Protein AF-A0A2V7F3S1-F1 (afdb_monomer)

Secondary structure (DSSP, 8-state):
-EEE--TTTT-SS-HHHHHHHHHHTT-SEEEE-EES--EEEE--SS-TTTS-EEEE-S-SGGGHHHHHHHHHHHHHH-TTSEEE-EEEE----EEEEETTTTEEEEE-TT--EEEES--HHHHHT---TT-GGGPBP-HHHHHHTTTHHHHHHHHHHHHS-EEEEEEETTEEEEEEE--HHHHHHHHHHHHHHHHHH-S--B-SS--

Structure (mmCIF, N/CA/C/O backbone):
data_AF-A0A2V7F3S1-F1
#
_entry.id   AF-A0A2V7F3S1-F1
#
loop_
_atom_site.group_PDB
_atom_site.id
_atom_site.type_symbol
_atom_site.label_atom_id
_atom_site.label_alt_id
_atom_site.label_comp_id
_atom_site.label_asym_id
_atom_site.label_entity_id
_atom_site.label_seq_id
_atom_site.pdbx_PDB_ins_code
_atom_site.Cartn_x
_atom_site.Cartn_y
_atom_site.Cartn_z
_atom_site.occupancy
_atom_site.B_iso_or_equiv
_atom_site.auth_seq_id
_atom_site.auth_comp_id
_atom_site.auth_asym_id
_atom_site.auth_atom_id
_atom_site.pdbx_PDB_model_num
ATOM 1 N N . MET A 1 1 ? -15.538 4.502 22.713 1.00 62.03 1 MET A N 1
ATOM 2 C CA . MET A 1 1 ? -14.361 5.241 22.198 1.00 62.03 1 MET A CA 1
ATOM 3 C C . MET A 1 1 ? -14.267 5.000 20.698 1.00 62.03 1 MET A C 1
ATOM 5 O O . MET A 1 1 ? -14.443 3.857 20.284 1.00 62.03 1 MET A O 1
ATOM 9 N N . VAL A 1 2 ? -14.074 6.052 19.901 1.00 69.44 2 VAL A N 1
ATOM 10 C CA . VAL A 1 2 ? -13.967 5.976 18.432 1.00 69.44 2 VAL A CA 1
ATOM 11 C C . VAL A 1 2 ? -12.602 6.533 18.040 1.00 69.44 2 VAL A C 1
ATOM 13 O O . VAL A 1 2 ? -12.216 7.554 18.599 1.00 69.44 2 VAL A O 1
ATOM 16 N N . HIS A 1 3 ? -11.915 5.868 17.104 1.00 79.56 3 HIS A N 1
ATOM 17 C CA . HIS A 1 3 ? -10.561 6.210 16.636 1.00 79.56 3 HIS A CA 1
ATOM 18 C C . HIS A 1 3 ? -9.494 5.991 17.721 1.00 79.56 3 HIS A C 1
ATOM 20 O O . HIS A 1 3 ? -9.102 6.909 18.435 1.00 79.56 3 HIS A O 1
ATOM 26 N N . VAL A 1 4 ? -9.056 4.740 17.876 1.00 83.06 4 VAL A N 1
ATOM 27 C CA . VAL A 1 4 ? -8.048 4.330 18.862 1.00 83.06 4 VAL A CA 1
ATOM 28 C C . VAL A 1 4 ? -6.951 3.523 18.183 1.00 83.06 4 VAL A C 1
ATOM 30 O O . VAL A 1 4 ? -7.233 2.499 17.555 1.00 83.06 4 VAL A O 1
ATOM 33 N N . HIS A 1 5 ? -5.708 3.953 18.370 1.00 88.44 5 HIS A N 1
ATOM 34 C CA . HIS A 1 5 ? -4.517 3.205 17.982 1.00 88.44 5 HIS A CA 1
ATOM 35 C C . HIS A 1 5 ? -3.857 2.610 19.219 1.00 88.44 5 HIS A C 1
ATOM 37 O O . HIS A 1 5 ? -3.742 3.276 20.248 1.00 88.44 5 HIS A O 1
ATOM 43 N N . SER A 1 6 ? -3.393 1.373 19.096 1.00 91.06 6 SER A N 1
ATOM 44 C CA . SER A 1 6 ? -2.554 0.702 20.084 1.00 91.06 6 SER A CA 1
ATOM 45 C C . SER A 1 6 ? -1.087 0.665 19.653 1.00 91.06 6 SER A C 1
ATOM 47 O O . SER A 1 6 ? -0.712 1.113 18.562 1.00 91.06 6 SER A O 1
ATOM 49 N N . ASP A 1 7 ? -0.264 0.055 20.499 1.00 91.81 7 ASP A N 1
ATOM 50 C CA . ASP A 1 7 ? 1.135 -0.302 20.252 1.00 91.81 7 ASP A CA 1
ATOM 51 C C . ASP A 1 7 ? 1.361 -1.153 18.986 1.00 91.81 7 ASP A C 1
ATOM 53 O O . ASP A 1 7 ? 2.486 -1.251 18.478 1.00 91.81 7 ASP A O 1
ATOM 57 N N . LEU A 1 8 ? 0.304 -1.753 18.432 1.00 89.38 8 LEU A N 1
ATOM 58 C CA . LEU A 1 8 ? 0.351 -2.459 17.156 1.00 89.38 8 LEU A CA 1
ATOM 59 C C . LEU A 1 8 ? 0.664 -1.529 15.974 1.00 89.38 8 LEU A C 1
ATOM 61 O O . LEU A 1 8 ? 1.340 -1.969 15.036 1.00 89.38 8 LEU A O 1
ATOM 65 N N . SER A 1 9 ? 0.257 -0.260 16.039 1.00 88.75 9 SER A N 1
ATOM 66 C CA . SER A 1 9 ? 0.597 0.775 15.060 1.00 88.75 9 SER A CA 1
ATOM 67 C C . SER A 1 9 ? 1.291 1.973 15.715 1.00 88.75 9 SER A C 1
ATOM 69 O O . SER A 1 9 ? 2.448 1.855 16.099 1.00 88.75 9 SER A O 1
ATOM 71 N N . THR A 1 10 ? 0.653 3.135 15.798 1.00 87.56 10 THR A N 1
ATOM 72 C CA . THR A 1 10 ? 1.267 4.381 16.290 1.00 87.56 10 THR A CA 1
ATOM 73 C C . THR A 1 10 ? 0.774 4.796 17.671 1.00 87.56 10 THR A C 1
ATOM 75 O O . THR A 1 10 ? 1.084 5.900 18.100 1.00 87.56 10 THR A O 1
ATOM 78 N N . GLY A 1 11 ? -0.018 3.960 18.343 1.00 87.69 11 GLY A N 1
ATOM 79 C CA . GLY A 1 11 ? -0.454 4.220 19.710 1.00 87.69 11 GLY A CA 1
ATOM 80 C C . GLY A 1 11 ? 0.626 3.881 20.731 1.00 87.69 11 GLY A C 1
ATOM 81 O O . GLY A 1 11 ? 1.462 3.005 20.505 1.00 87.69 11 GLY A O 1
ATOM 82 N N . ASP A 1 12 ? 0.573 4.554 21.876 1.00 89.00 12 ASP A N 1
ATOM 83 C CA . ASP A 1 12 ? 1.538 4.355 22.963 1.00 89.00 12 ASP A CA 1
ATOM 84 C C . ASP A 1 12 ? 1.143 3.212 23.908 1.00 89.00 12 ASP A C 1
ATOM 86 O O . ASP A 1 12 ? 1.995 2.629 24.577 1.00 89.00 12 ASP A O 1
ATOM 90 N N . PHE A 1 13 ? -0.149 2.874 23.957 1.00 90.75 13 PHE A N 1
ATOM 91 C CA . PHE A 1 13 ? -0.688 1.894 24.896 1.00 90.75 13 PHE A CA 1
ATOM 92 C C . PHE A 1 13 ? -0.930 0.529 24.241 1.00 90.75 13 PHE A C 1
ATOM 94 O O . PHE A 1 13 ? -1.426 0.465 23.109 1.00 90.75 13 PHE A O 1
ATOM 101 N N . PRO A 1 14 ? -0.664 -0.576 24.959 1.00 92.81 14 PRO A N 1
ATOM 102 C CA . PRO A 1 14 ? -1.118 -1.902 24.570 1.00 92.81 14 PRO A CA 1
ATOM 103 C C . PRO A 1 14 ? -2.627 -1.941 24.327 1.00 92.81 14 PRO A C 1
ATOM 105 O O . PRO A 1 14 ? -3.408 -1.327 25.059 1.00 92.81 14 PRO A O 1
ATOM 108 N N . LEU A 1 15 ? -3.053 -2.722 23.333 1.00 90.88 15 LEU A N 1
ATOM 109 C CA . LEU A 1 15 ? -4.474 -2.916 23.028 1.00 90.88 15 LEU A CA 1
ATOM 110 C C . LEU A 1 15 ? -5.269 -3.360 24.265 1.00 90.88 15 LEU A C 1
ATOM 112 O O . LEU A 1 15 ? -6.377 -2.881 24.499 1.00 90.88 15 LEU A O 1
ATOM 116 N N . GLU A 1 16 ? -4.702 -4.248 25.079 1.00 91.38 16 GLU A N 1
ATOM 117 C CA . GLU A 1 16 ? -5.356 -4.767 26.277 1.00 91.38 16 GLU A CA 1
ATOM 118 C C . GLU A 1 16 ? -5.574 -3.662 27.309 1.00 91.38 16 GLU A C 1
ATOM 120 O O . GLU A 1 16 ? -6.674 -3.561 27.851 1.00 91.38 16 GLU A O 1
ATOM 125 N N . GLU A 1 17 ? -4.582 -2.792 27.510 1.00 92.06 17 GLU A N 1
ATOM 126 C CA . GLU A 1 17 ? -4.672 -1.667 28.442 1.00 92.06 17 GLU A CA 1
ATOM 127 C C . GLU A 1 17 ? -5.742 -0.663 28.003 1.00 92.06 17 GLU A C 1
ATOM 129 O O . GLU A 1 17 ? -6.562 -0.233 28.816 1.00 92.06 17 GLU A O 1
ATOM 134 N N . LEU A 1 18 ? -5.817 -0.365 26.702 1.00 91.38 18 LEU A N 1
ATOM 135 C CA . LEU A 1 18 ? -6.872 0.481 26.137 1.00 91.38 18 LEU A CA 1
ATOM 136 C C . LEU A 1 18 ? -8.264 -0.107 26.397 1.00 91.38 18 LEU A C 1
ATOM 138 O O . LEU A 1 18 ? -9.198 0.612 26.762 1.00 91.38 18 LEU A O 1
ATOM 142 N N . THR A 1 19 ? -8.409 -1.424 26.251 1.00 90.88 19 THR A N 1
ATOM 143 C CA . THR A 1 19 ? -9.684 -2.102 26.516 1.00 90.88 19 THR A CA 1
ATOM 144 C C . THR A 1 19 ? -10.013 -2.192 28.012 1.00 90.88 19 THR A C 1
ATOM 146 O O . THR A 1 19 ? -11.180 -2.046 28.370 1.00 90.88 19 THR A O 1
ATOM 149 N N . ASP A 1 20 ? -9.013 -2.320 28.893 1.00 92.06 20 ASP A N 1
ATOM 150 C CA . ASP A 1 20 ? -9.187 -2.243 30.353 1.00 92.06 20 ASP A CA 1
ATOM 151 C C . ASP A 1 20 ? -9.618 -0.852 30.807 1.00 92.06 20 ASP A C 1
ATOM 153 O O . ASP A 1 20 ? -10.449 -0.696 31.702 1.00 92.06 20 ASP A O 1
ATOM 157 N N . MET A 1 21 ? -9.024 0.192 30.228 1.00 91.06 21 MET A N 1
ATOM 158 C CA . MET A 1 21 ? -9.423 1.570 30.499 1.00 91.06 21 MET A CA 1
ATOM 159 C C . MET A 1 21 ? -10.868 1.806 30.064 1.00 91.06 21 MET A C 1
ATOM 161 O O . MET A 1 21 ? -11.642 2.386 30.823 1.00 91.06 21 MET A O 1
ATOM 165 N N . ALA A 1 22 ? -11.249 1.306 28.887 1.00 91.25 22 ALA A N 1
ATOM 166 C CA . ALA A 1 22 ? -12.611 1.429 28.391 1.00 91.25 22 ALA A CA 1
ATOM 167 C C . ALA A 1 22 ? -13.635 0.723 29.294 1.00 91.25 22 ALA A C 1
ATOM 169 O O . ALA A 1 22 ? -14.666 1.315 29.617 1.00 91.25 22 ALA A O 1
ATOM 170 N N . GLU A 1 23 ? -13.341 -0.498 29.748 1.00 91.62 23 GLU A N 1
ATOM 171 C CA . GLU A 1 23 ? -14.217 -1.226 30.673 1.00 91.62 23 GLU A CA 1
ATOM 172 C C . GLU A 1 23 ? -14.340 -0.505 32.022 1.00 91.62 23 GLU A C 1
ATOM 174 O O . GLU A 1 23 ? -15.451 -0.297 32.511 1.00 91.62 23 GLU A O 1
ATOM 179 N N . ARG A 1 24 ? -13.217 -0.042 32.594 1.00 92.44 24 ARG A N 1
ATOM 180 C CA . ARG A 1 24 ? -13.203 0.725 33.854 1.00 92.44 24 ARG A CA 1
ATOM 181 C C . ARG A 1 24 ? -13.995 2.029 33.768 1.00 92.44 24 ARG A C 1
ATOM 183 O O . ARG A 1 24 ? -14.569 2.456 34.763 1.00 92.44 24 ARG A O 1
ATOM 190 N N . GLN A 1 25 ? -14.042 2.646 32.591 1.00 93.25 25 GLN A N 1
ATOM 191 C CA . GLN A 1 25 ? -14.836 3.847 32.323 1.00 93.25 25 GLN A CA 1
ATOM 192 C C . GLN A 1 25 ? -16.312 3.548 32.006 1.00 93.25 25 GLN A C 1
ATOM 194 O O . GLN A 1 25 ? -17.076 4.473 31.737 1.00 93.25 25 GLN A O 1
ATOM 199 N N . GLY A 1 26 ? -16.732 2.279 32.022 1.00 91.69 26 GLY A N 1
ATOM 200 C CA . GLY A 1 26 ? -18.106 1.881 31.719 1.00 91.69 26 GLY A CA 1
ATOM 201 C C . GLY A 1 26 ? -18.487 2.050 30.245 1.00 91.69 26 GLY A C 1
ATOM 202 O O . GLY A 1 26 ? -19.669 2.185 29.929 1.00 91.69 26 GLY A O 1
ATOM 203 N N . LEU A 1 27 ? -17.512 2.070 29.328 1.00 92.62 27 LEU A N 1
ATOM 204 C CA . LEU A 1 27 ? -17.780 2.186 27.896 1.00 92.62 27 LEU A CA 1
ATOM 205 C C . LEU A 1 27 ? -18.321 0.866 27.340 1.00 92.62 27 LEU A C 1
ATOM 207 O O . LEU A 1 27 ? -17.697 -0.181 27.476 1.00 92.62 27 LEU A O 1
ATOM 211 N N . GLY A 1 28 ? -19.442 0.930 26.619 1.00 91.38 28 GLY A N 1
ATOM 212 C CA . GLY A 1 28 ? -20.036 -0.253 25.987 1.00 91.38 28 GLY A CA 1
ATOM 213 C C . GLY A 1 28 ? -19.301 -0.746 24.735 1.00 91.38 28 GLY A C 1
ATOM 214 O O . GLY A 1 28 ? -19.488 -1.893 24.339 1.00 91.38 28 GLY A O 1
ATOM 215 N N . ALA A 1 29 ? -18.476 0.095 24.095 1.00 92.88 29 ALA A N 1
ATOM 216 C CA . ALA A 1 29 ? -17.771 -0.268 22.865 1.00 92.88 29 ALA A CA 1
ATOM 217 C C . ALA A 1 29 ? -16.445 0.485 22.636 1.00 92.88 29 ALA A C 1
ATOM 219 O O . ALA A 1 29 ? -16.302 1.675 22.956 1.00 92.88 29 ALA A O 1
ATOM 220 N N . VAL A 1 30 ? -15.506 -0.210 21.988 1.00 93.69 30 VAL A N 1
ATOM 221 C CA . VAL A 1 30 ? -14.207 0.292 21.520 1.00 93.69 30 VAL A CA 1
ATOM 222 C C . VAL A 1 30 ? -14.053 -0.033 20.036 1.00 93.69 30 VAL A C 1
ATOM 224 O O . VAL A 1 30 ? -14.028 -1.200 19.644 1.00 93.69 30 VAL A O 1
ATOM 227 N N . LEU A 1 31 ? -13.947 1.009 19.212 1.00 94.94 31 LEU A N 1
ATOM 228 C CA . LEU A 1 31 ? -13.707 0.895 17.776 1.00 94.94 31 LEU A CA 1
ATOM 229 C C . LEU A 1 31 ? -12.221 1.144 17.510 1.00 94.94 31 LEU A C 1
ATOM 231 O O 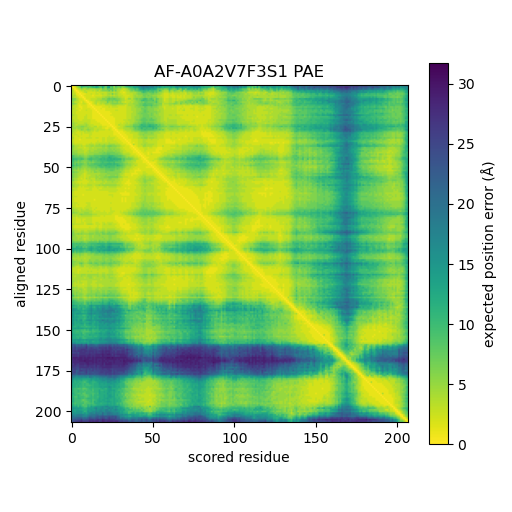. LEU A 1 31 ? -11.765 2.287 17.564 1.00 94.94 31 LEU A O 1
ATOM 235 N N . LEU A 1 32 ? -11.481 0.071 17.232 1.00 94.50 32 LEU A N 1
ATOM 236 C CA . LEU A 1 32 ? -10.052 0.142 16.920 1.00 94.50 32 LEU A CA 1
ATOM 237 C C . LEU A 1 32 ? -9.843 0.740 15.529 1.00 94.50 32 LEU A C 1
ATOM 239 O O . LEU A 1 32 ? -10.658 0.523 14.637 1.00 94.50 32 LEU A O 1
ATOM 243 N N . SER A 1 33 ? -8.757 1.473 15.329 1.00 94.56 33 SER A N 1
ATOM 244 C CA . SER A 1 33 ? -8.439 2.134 14.058 1.00 94.56 33 SER A CA 1
ATOM 245 C C . SER A 1 33 ? -6.948 2.048 13.763 1.00 94.56 33 SER A C 1
ATOM 247 O O . SER A 1 33 ? -6.296 3.051 13.511 1.00 94.56 33 SER A O 1
ATOM 249 N N . GLU A 1 34 ? -6.386 0.846 13.834 1.00 94.88 34 GLU A N 1
ATOM 250 C CA . GLU A 1 34 ? -4.953 0.642 13.620 1.00 94.88 34 GLU A CA 1
ATOM 251 C C . GLU A 1 34 ? -4.519 1.106 12.226 1.00 94.88 34 GLU A C 1
ATOM 253 O O . GLU A 1 34 ? -5.211 0.831 11.248 1.00 94.88 34 GLU A O 1
ATOM 258 N N . ASN A 1 35 ? -3.347 1.734 12.086 1.00 94.69 35 ASN A N 1
ATOM 259 C CA . ASN A 1 35 ? -2.850 2.075 10.749 1.00 94.69 35 ASN A CA 1
ATOM 260 C C . ASN A 1 35 ? -2.666 0.795 9.928 1.00 94.69 35 ASN A C 1
ATOM 262 O O . ASN A 1 35 ? -1.852 -0.056 10.287 1.00 94.69 35 ASN A O 1
ATOM 266 N N . TYR A 1 36 ? -3.395 0.654 8.822 1.00 95.19 36 TYR A N 1
ATOM 267 C CA . TYR A 1 36 ? -3.358 -0.546 7.990 1.00 95.19 36 TYR A CA 1
ATOM 268 C C . TYR A 1 36 ? -2.028 -0.667 7.249 1.00 95.19 36 TYR A C 1
ATOM 270 O O . TYR A 1 36 ? -1.261 -1.586 7.512 1.00 95.19 36 TYR A O 1
ATOM 278 N N . LEU A 1 37 ? -1.755 0.274 6.342 1.00 92.81 37 LEU A N 1
ATOM 279 C CA . LEU A 1 37 ? -0.546 0.368 5.526 1.00 92.81 37 LEU A CA 1
ATOM 280 C C . LEU A 1 37 ? -0.215 1.849 5.368 1.00 92.81 37 LEU A C 1
ATOM 282 O O . LEU A 1 37 ? -0.773 2.528 4.508 1.00 92.81 37 LEU A O 1
ATOM 286 N N . ASN A 1 38 ? 0.671 2.355 6.221 1.00 89.81 38 ASN A N 1
ATOM 287 C CA . ASN A 1 38 ? 1.083 3.751 6.173 1.00 89.81 38 ASN A CA 1
ATOM 288 C C . ASN A 1 38 ? 2.425 3.866 5.446 1.00 89.81 38 ASN A C 1
ATOM 290 O O . ASN A 1 38 ? 3.496 3.904 6.062 1.00 89.81 38 ASN A O 1
ATOM 294 N N . ARG A 1 39 ? 2.337 3.827 4.114 1.00 91.00 39 ARG A N 1
ATOM 295 C CA . ARG A 1 39 ? 3.471 3.789 3.193 1.00 91.00 39 ARG A CA 1
ATOM 296 C C . ARG A 1 39 ? 3.278 4.805 2.078 1.00 91.00 39 ARG A C 1
ATOM 298 O O . ARG A 1 39 ? 2.270 4.774 1.378 1.00 91.00 39 ARG A O 1
ATOM 305 N N . VAL A 1 40 ? 4.279 5.653 1.879 1.00 91.81 40 VAL A N 1
ATOM 306 C CA . VAL A 1 40 ? 4.334 6.609 0.772 1.00 91.81 40 VAL A CA 1
ATOM 307 C C . VAL A 1 40 ? 5.520 6.259 -0.108 1.00 91.81 40 VAL A C 1
ATOM 309 O O . VAL A 1 40 ? 6.644 6.100 0.359 1.00 91.81 40 VAL A O 1
ATOM 312 N N . GLU A 1 41 ? 5.268 6.163 -1.403 1.00 92.00 41 GLU A N 1
ATOM 313 C CA . GLU A 1 41 ? 6.271 5.875 -2.418 1.00 92.00 41 GLU A CA 1
ATOM 314 C C . GLU A 1 41 ? 6.372 7.008 -3.435 1.00 92.00 41 GLU A C 1
ATOM 316 O O . GLU A 1 41 ? 5.360 7.563 -3.874 1.00 92.00 41 GLU A O 1
ATOM 321 N N . TYR A 1 42 ? 7.599 7.297 -3.859 1.00 90.81 42 TYR A N 1
ATOM 322 C CA . TYR A 1 42 ? 7.905 8.122 -5.019 1.00 90.81 42 TYR A CA 1
ATOM 323 C C . TYR A 1 42 ? 8.645 7.295 -6.072 1.00 90.81 42 TYR A C 1
ATOM 325 O O . TYR A 1 42 ? 9.425 6.400 -5.750 1.00 90.81 42 TYR A O 1
ATOM 333 N N . SER A 1 43 ? 8.394 7.582 -7.349 1.00 90.25 43 SER A N 1
ATOM 334 C CA . SER A 1 43 ? 9.043 6.897 -8.467 1.00 90.25 43 SER A CA 1
ATOM 335 C C . SER A 1 43 ? 9.173 7.814 -9.682 1.00 90.25 43 SER A C 1
ATOM 337 O O . SER A 1 43 ? 8.270 8.605 -9.975 1.00 90.25 43 SER A O 1
ATOM 339 N N . LEU A 1 44 ? 10.281 7.689 -10.414 1.00 88.81 44 LEU A N 1
ATOM 340 C CA . LEU A 1 44 ? 10.564 8.501 -11.595 1.00 88.81 44 LEU A CA 1
ATOM 341 C C . LEU A 1 44 ? 9.985 7.849 -12.862 1.00 88.81 44 LEU A C 1
ATOM 343 O O . LEU A 1 44 ? 10.288 6.688 -13.156 1.00 88.81 44 LEU A O 1
ATOM 347 N N . PRO A 1 45 ? 9.168 8.565 -13.656 1.00 83.00 45 PRO A N 1
ATOM 348 C CA . PRO A 1 45 ? 8.789 8.096 -14.984 1.00 83.00 45 PRO A CA 1
ATOM 349 C C . PRO A 1 45 ? 9.992 8.141 -15.953 1.00 83.00 45 PRO A C 1
ATOM 351 O O . PRO A 1 45 ? 10.851 9.008 -15.809 1.00 83.00 45 PRO A O 1
ATOM 354 N N . PRO A 1 46 ? 10.063 7.250 -16.964 1.00 80.69 46 PRO A N 1
ATOM 355 C CA . PRO A 1 46 ? 9.173 6.110 -17.218 1.00 80.69 46 PRO A CA 1
ATOM 356 C C . PRO A 1 46 ? 9.520 4.855 -16.391 1.00 80.69 46 PRO A C 1
ATOM 358 O O . PRO A 1 46 ? 8.766 3.886 -16.409 1.00 80.69 46 PRO A O 1
ATOM 361 N N . PHE A 1 47 ? 10.627 4.859 -15.644 1.00 86.81 47 PHE A N 1
ATOM 362 C CA . PHE A 1 47 ? 11.170 3.693 -14.935 1.00 86.81 47 PHE A CA 1
ATOM 363 C C . PHE A 1 47 ? 10.644 3.565 -13.501 1.00 86.81 47 PHE A C 1
ATOM 365 O O . PHE A 1 47 ? 11.410 3.347 -12.557 1.00 86.81 47 PHE A O 1
ATOM 372 N N . ARG A 1 48 ? 9.324 3.697 -13.325 1.00 84.75 48 ARG A N 1
ATOM 373 C CA . ARG A 1 48 ? 8.704 3.768 -11.991 1.00 84.75 48 ARG A CA 1
ATOM 374 C C . ARG A 1 48 ? 8.948 2.515 -11.147 1.00 84.75 48 ARG A C 1
ATOM 376 O O . ARG A 1 48 ? 9.102 2.602 -9.934 1.00 84.75 48 ARG A O 1
ATOM 383 N N . ALA A 1 49 ? 9.022 1.359 -11.803 1.00 82.94 49 ALA A N 1
ATOM 384 C CA . ALA A 1 49 ? 9.338 0.085 -11.173 1.00 82.94 49 ALA A CA 1
ATOM 385 C C . ALA A 1 49 ? 10.758 0.026 -10.583 1.00 82.94 49 ALA A C 1
ATOM 387 O O . ALA A 1 49 ? 10.948 -0.589 -9.540 1.00 82.94 49 ALA A O 1
ATOM 388 N N . LEU A 1 50 ? 11.741 0.658 -11.238 1.00 85.31 50 LEU A N 1
ATOM 389 C CA . LEU A 1 50 ? 13.164 0.562 -10.879 1.00 85.31 50 LEU A CA 1
ATOM 390 C C . LEU A 1 50 ? 13.632 1.686 -9.951 1.00 85.31 50 LEU A C 1
ATOM 392 O O . LEU A 1 50 ? 14.606 1.525 -9.229 1.00 85.31 50 LEU A O 1
ATOM 396 N N . THR A 1 51 ? 12.956 2.832 -9.988 1.00 88.88 51 THR A N 1
ATOM 397 C CA . THR A 1 51 ? 13.358 4.062 -9.279 1.00 88.88 51 THR A CA 1
ATOM 398 C C . THR A 1 51 ? 12.516 4.327 -8.033 1.00 88.88 51 THR A C 1
ATOM 400 O O . THR A 1 51 ? 12.423 5.458 -7.561 1.00 88.88 51 THR A O 1
ATOM 403 N N . ARG A 1 52 ? 11.841 3.293 -7.528 1.00 89.31 52 ARG A N 1
ATOM 404 C CA . ARG A 1 52 ? 10.928 3.410 -6.398 1.00 89.31 52 ARG A CA 1
ATOM 405 C C . ARG A 1 52 ? 11.704 3.653 -5.106 1.00 89.31 52 ARG A C 1
ATOM 407 O O . ARG A 1 52 ? 12.540 2.842 -4.722 1.00 89.31 52 ARG A O 1
ATOM 414 N N . VAL A 1 53 ? 11.344 4.720 -4.406 1.00 90.31 53 VAL A N 1
ATOM 415 C CA . VAL A 1 53 ? 11.778 5.006 -3.036 1.00 90.31 53 VAL A CA 1
ATOM 416 C C . VAL A 1 53 ? 10.532 5.060 -2.164 1.00 90.31 53 VAL A C 1
ATOM 418 O O . VAL A 1 53 ? 9.563 5.725 -2.525 1.00 90.31 53 VAL A O 1
ATOM 421 N N . ALA A 1 54 ? 10.537 4.332 -1.050 1.00 91.44 54 ALA A N 1
ATOM 422 C CA . ALA A 1 54 ? 9.391 4.211 -0.156 1.00 91.44 54 ALA A CA 1
ATOM 423 C C . ALA A 1 54 ? 9.772 4.591 1.275 1.00 91.44 54 ALA A C 1
ATOM 425 O O . ALA A 1 54 ? 10.842 4.219 1.754 1.00 91.44 54 ALA A O 1
ATOM 426 N N . TYR A 1 55 ? 8.865 5.286 1.953 1.00 90.94 55 TYR A N 1
ATOM 427 C CA . TYR A 1 55 ? 8.881 5.494 3.393 1.00 90.94 55 TYR A CA 1
ATOM 428 C C . TYR A 1 55 ? 7.664 4.789 3.990 1.00 90.94 55 TYR A C 1
ATOM 430 O O . TYR A 1 55 ? 6.542 4.993 3.527 1.00 90.94 55 TYR A O 1
ATOM 438 N N . GLU A 1 56 ? 7.886 3.941 4.990 1.00 91.62 56 GLU A N 1
ATOM 439 C CA . GLU A 1 56 ? 6.849 3.141 5.641 1.00 91.62 56 GLU A CA 1
ATOM 440 C C . GLU A 1 56 ? 6.969 3.298 7.155 1.00 91.62 56 GLU A C 1
ATOM 442 O O . GLU A 1 56 ? 8.066 3.240 7.710 1.00 91.62 56 GLU A O 1
ATOM 447 N N . SER A 1 57 ? 5.835 3.511 7.817 1.00 89.25 57 SER A N 1
ATOM 448 C CA . SER A 1 57 ? 5.743 3.605 9.275 1.00 89.25 57 SER A CA 1
ATOM 449 C C . SER A 1 57 ? 5.003 2.399 9.860 1.00 89.25 57 SER A C 1
ATOM 451 O O . SER A 1 57 ? 4.483 1.544 9.133 1.00 89.25 57 SER A O 1
ATOM 453 N N . ARG A 1 58 ? 4.990 2.293 11.196 1.00 91.31 58 ARG A N 1
ATOM 454 C CA . ARG A 1 58 ? 4.417 1.138 11.894 1.00 91.31 58 ARG A CA 1
ATOM 455 C C . ARG A 1 58 ? 2.933 0.985 11.553 1.00 91.31 58 ARG A C 1
ATOM 457 O O . ARG A 1 58 ? 2.138 1.910 11.707 1.00 91.31 58 ARG A O 1
ATOM 464 N N . SER A 1 59 ? 2.579 -0.202 11.078 1.00 93.56 59 SER A N 1
ATOM 465 C CA . SER A 1 59 ? 1.244 -0.523 10.589 1.00 93.56 59 SER A CA 1
ATOM 466 C C . SER A 1 59 ? 0.948 -2.019 10.743 1.00 93.56 59 SER A C 1
ATOM 468 O O . SER A 1 59 ? 1.863 -2.831 10.916 1.00 93.56 59 SER A O 1
ATOM 470 N N . VAL A 1 60 ? -0.331 -2.398 10.715 1.00 95.06 60 VAL A N 1
ATOM 471 C CA . VAL A 1 60 ? -0.773 -3.772 11.009 1.00 95.06 60 VAL A CA 1
ATOM 472 C C . VAL A 1 60 ? -0.806 -4.686 9.792 1.00 95.06 60 VAL A C 1
ATOM 474 O O . VAL A 1 60 ? -0.977 -5.892 9.953 1.00 95.06 60 VAL A O 1
ATOM 477 N N . ARG A 1 61 ? -0.601 -4.179 8.568 1.00 93.62 61 ARG A N 1
ATOM 478 C CA . ARG A 1 61 ? -0.743 -4.984 7.346 1.00 93.62 61 ARG A CA 1
ATOM 479 C C . ARG A 1 61 ? 0.095 -6.264 7.364 1.00 93.62 61 ARG A C 1
ATOM 481 O O . ARG A 1 61 ? -0.410 -7.346 7.075 1.00 93.62 61 ARG A O 1
ATOM 488 N N . ASN A 1 62 ? 1.368 -6.186 7.720 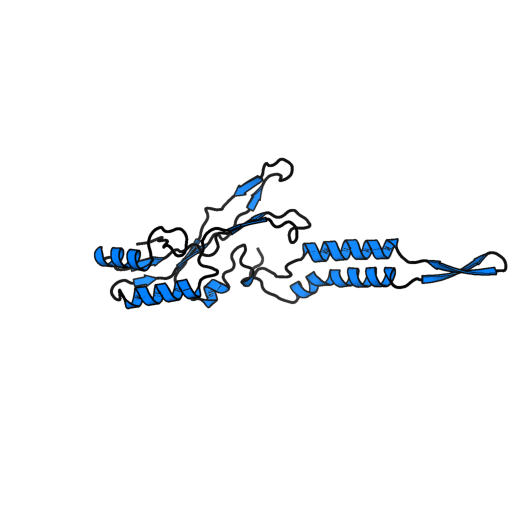1.00 91.88 62 ASN A N 1
ATOM 489 C CA . ASN A 1 62 ? 2.224 -7.379 7.736 1.00 91.88 62 ASN A CA 1
ATOM 490 C C . ASN A 1 62 ? 2.081 -8.211 9.025 1.00 91.88 62 ASN A C 1
ATOM 492 O O . ASN A 1 62 ? 2.771 -9.211 9.184 1.00 91.88 62 ASN A O 1
ATOM 496 N N . ARG A 1 63 ? 1.176 -7.809 9.926 1.00 94.25 63 ARG A N 1
ATOM 497 C CA . ARG A 1 63 ? 0.948 -8.377 11.261 1.00 94.25 63 ARG A CA 1
ATOM 498 C C . ARG A 1 63 ? -0.540 -8.628 11.532 1.00 94.25 63 ARG A C 1
ATOM 500 O O . ARG A 1 63 ? -0.971 -8.618 12.679 1.00 94.25 63 ARG A O 1
ATOM 507 N N . LEU A 1 64 ? -1.342 -8.857 10.488 1.00 95.31 64 LEU A N 1
ATOM 508 C CA . LEU A 1 64 ? -2.788 -9.056 10.646 1.00 95.31 64 LEU A CA 1
ATOM 509 C C . LEU A 1 64 ? -3.111 -10.253 11.549 1.00 95.31 64 LEU A C 1
ATOM 511 O O . LEU A 1 64 ? -4.048 -10.176 12.334 1.00 95.31 64 LEU A O 1
ATOM 515 N N . ASP A 1 65 ? -2.318 -11.325 11.491 1.00 95.62 65 ASP A N 1
ATOM 516 C CA . ASP A 1 65 ? -2.481 -12.481 12.381 1.00 95.62 65 ASP A CA 1
ATOM 517 C C . ASP A 1 65 ? -2.336 -12.102 13.858 1.00 95.62 65 ASP A C 1
ATOM 519 O O . ASP A 1 65 ? -3.192 -12.432 14.676 1.00 95.62 65 ASP A O 1
ATOM 523 N N . GLU A 1 66 ? -1.291 -11.344 14.187 1.00 95.75 66 GLU A N 1
ATOM 524 C CA . GLU A 1 66 ? -1.061 -10.832 15.537 1.00 95.75 66 GLU A CA 1
ATOM 525 C C . GLU A 1 66 ? -2.175 -9.870 15.968 1.00 95.75 66 GLU A C 1
ATOM 527 O O . GLU A 1 66 ? -2.694 -9.976 17.079 1.00 95.75 66 GLU A O 1
ATOM 532 N N . TYR A 1 67 ? -2.591 -8.970 15.072 1.00 96.06 67 TYR A N 1
ATOM 533 C CA . TYR A 1 67 ? -3.672 -8.023 15.326 1.00 96.06 67 TYR A CA 1
ATOM 534 C C . TYR A 1 67 ? -4.976 -8.734 15.703 1.00 96.06 67 TYR A C 1
ATOM 536 O O . TYR A 1 67 ? -5.548 -8.463 16.759 1.00 96.06 67 TYR A O 1
ATOM 544 N N . PHE A 1 68 ? -5.428 -9.686 14.884 1.00 96.31 68 PHE A N 1
ATOM 545 C CA . PHE A 1 68 ? -6.660 -10.420 15.167 1.00 96.31 68 PHE A CA 1
ATOM 546 C C . PHE A 1 68 ? -6.538 -11.321 16.398 1.00 96.31 68 PHE A C 1
ATOM 548 O O . PHE A 1 68 ? -7.516 -11.450 17.137 1.00 96.31 68 PHE A O 1
ATOM 555 N N . ALA A 1 69 ? -5.361 -11.899 16.661 1.00 96.25 69 ALA A N 1
ATOM 556 C CA . ALA A 1 69 ? -5.120 -12.676 17.874 1.00 96.25 69 ALA A CA 1
ATOM 557 C C . ALA A 1 69 ? -5.268 -11.814 19.140 1.00 96.25 69 ALA A C 1
ATOM 559 O O . ALA A 1 69 ? -5.991 -12.204 20.059 1.00 96.25 69 ALA A O 1
ATOM 560 N N . ARG A 1 70 ? -4.673 -10.614 19.167 1.00 95.69 70 ARG A N 1
ATOM 561 C CA . ARG A 1 70 ? -4.802 -9.685 20.304 1.00 95.69 70 ARG A CA 1
ATOM 562 C C . ARG A 1 70 ? -6.220 -9.153 20.467 1.00 95.69 70 ARG A C 1
ATOM 564 O O . ARG A 1 70 ? -6.726 -9.090 21.583 1.00 95.69 70 ARG A O 1
ATOM 571 N N . VAL A 1 71 ? -6.918 -8.862 19.368 1.00 95.75 71 VAL A N 1
ATOM 572 C CA . VAL A 1 71 ? -8.345 -8.500 19.421 1.00 95.75 71 VAL A CA 1
ATOM 573 C C . VAL A 1 71 ? -9.179 -9.635 20.022 1.00 95.75 71 VAL A C 1
ATOM 575 O O . VAL A 1 71 ? -10.040 -9.382 20.865 1.00 95.75 71 VAL A O 1
ATOM 578 N N . ALA A 1 72 ? -8.938 -10.885 19.619 1.00 95.81 72 ALA A N 1
ATOM 579 C CA . ALA A 1 72 ? -9.644 -12.041 20.166 1.00 95.81 72 ALA A CA 1
ATOM 580 C C . ALA A 1 72 ? -9.352 -12.231 21.663 1.00 95.81 72 ALA A C 1
ATOM 582 O O . ALA A 1 72 ? -10.281 -12.441 22.443 1.00 95.81 72 ALA A O 1
ATOM 583 N N . GLN A 1 73 ? -8.091 -12.082 22.074 1.00 95.88 73 GLN A N 1
ATOM 584 C CA . GLN A 1 73 ? -7.687 -12.131 23.478 1.00 95.88 73 GLN A CA 1
ATOM 585 C C . GLN A 1 73 ? -8.373 -11.034 24.302 1.00 95.88 73 GLN A C 1
ATOM 587 O O . GLN A 1 73 ? -8.931 -11.317 25.361 1.00 95.88 73 GLN A O 1
ATOM 592 N N . ALA A 1 74 ? -8.393 -9.795 23.807 1.00 94.62 74 ALA A N 1
ATOM 593 C CA . ALA A 1 74 ? -9.028 -8.685 24.506 1.00 94.62 74 ALA A CA 1
ATOM 594 C C . ALA A 1 74 ? -10.549 -8.855 24.622 1.00 94.62 74 ALA A C 1
ATOM 596 O O . ALA A 1 74 ? -11.115 -8.561 25.673 1.00 94.62 74 ALA A O 1
ATOM 597 N N . ARG A 1 75 ? -11.208 -9.396 23.590 1.00 95.12 75 ARG A N 1
ATOM 598 C CA . ARG A 1 75 ? -12.638 -9.750 23.636 1.00 95.12 75 ARG A CA 1
ATOM 599 C C . ARG A 1 75 ? -12.940 -10.828 24.670 1.00 95.12 75 ARG A C 1
ATOM 601 O O . ARG A 1 75 ? -13.932 -10.715 25.381 1.00 95.12 75 ARG A O 1
ATOM 608 N N . ALA A 1 76 ? -12.096 -11.856 24.755 1.00 95.62 76 ALA A N 1
ATOM 609 C CA . ALA A 1 76 ? -12.253 -12.916 25.747 1.00 95.62 76 ALA A CA 1
ATOM 610 C C . ALA A 1 76 ? -12.067 -12.388 27.179 1.00 95.62 76 ALA A C 1
ATOM 612 O O . ALA A 1 76 ? -12.790 -12.802 28.082 1.00 95.62 76 ALA A O 1
ATOM 613 N N . ALA A 1 77 ? -11.130 -11.456 27.376 1.00 95.19 77 ALA A N 1
ATOM 614 C CA . ALA A 1 77 ? -10.852 -10.855 28.676 1.00 95.19 77 ALA A CA 1
ATOM 615 C C . ALA A 1 77 ? -11.928 -9.854 29.136 1.00 95.19 77 ALA A C 1
ATOM 617 O O . ALA A 1 77 ? -12.214 -9.799 30.329 1.00 95.19 77 ALA A O 1
ATOM 618 N N . ARG A 1 78 ? -12.540 -9.089 28.217 1.00 93.75 78 ARG A N 1
ATOM 619 C CA . ARG A 1 78 ? -13.566 -8.072 28.531 1.00 93.75 78 ARG A CA 1
ATOM 620 C C . ARG A 1 78 ? -14.879 -8.325 27.780 1.00 93.75 78 ARG A C 1
ATOM 622 O O . ARG A 1 78 ? -15.233 -7.561 26.879 1.00 93.75 78 ARG A O 1
ATOM 629 N N . PRO A 1 79 ? -15.658 -9.358 28.150 1.00 92.19 79 PRO A N 1
ATOM 630 C CA . PRO A 1 79 ? -16.882 -9.724 27.431 1.00 92.19 79 PRO A CA 1
ATOM 631 C C . PRO A 1 79 ? -17.996 -8.665 27.515 1.00 92.19 79 PRO A C 1
ATOM 633 O O . PRO A 1 79 ? -18.966 -8.738 26.765 1.00 92.19 79 PRO A O 1
ATOM 636 N N . ARG A 1 80 ? -17.884 -7.685 28.425 1.00 92.12 80 ARG A N 1
ATOM 637 C CA . ARG A 1 80 ? -18.855 -6.591 28.599 1.00 92.12 80 ARG A CA 1
ATOM 638 C C . ARG A 1 80 ? -18.628 -5.413 27.650 1.00 92.12 80 ARG A C 1
ATOM 640 O O . ARG A 1 80 ? -19.506 -4.563 27.536 1.00 92.12 80 ARG A O 1
ATOM 647 N N . VAL A 1 81 ? -17.478 -5.363 26.976 1.00 93.50 81 VAL A N 1
ATOM 648 C CA . VAL A 1 81 ? -17.115 -4.289 26.048 1.00 93.50 81 VAL A CA 1
ATOM 649 C C . VAL A 1 81 ? -17.108 -4.836 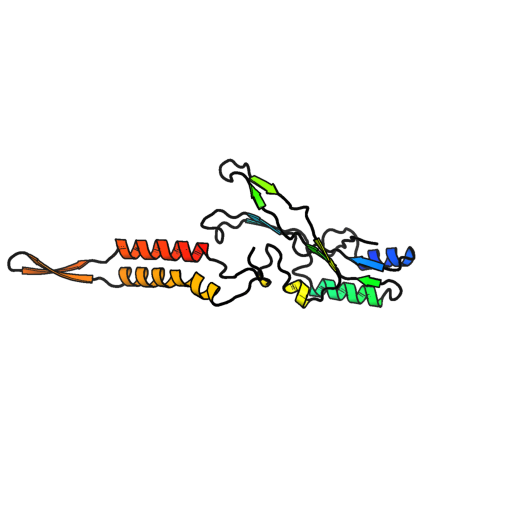24.626 1.00 93.50 81 VAL A C 1
ATOM 651 O O . VAL A 1 81 ? -16.362 -5.756 24.293 1.00 93.50 81 VAL A O 1
ATOM 654 N N . LEU A 1 82 ? -17.907 -4.238 23.743 1.00 94.25 82 LEU A N 1
ATOM 655 C CA . LEU A 1 82 ? -17.868 -4.564 22.323 1.00 94.25 82 LEU A CA 1
ATOM 656 C C . LEU A 1 82 ? -16.587 -4.002 21.697 1.00 94.25 82 LEU A C 1
ATOM 658 O O . LEU A 1 82 ? -16.487 -2.810 21.414 1.00 94.25 82 LEU A O 1
ATOM 662 N N . ILE A 1 83 ? -15.611 -4.865 21.440 1.00 94.88 83 ILE A N 1
ATOM 663 C CA . ILE A 1 83 ? -14.381 -4.487 20.735 1.00 94.88 83 ILE A CA 1
ATOM 664 C C . ILE A 1 83 ? -14.572 -4.777 19.250 1.00 94.88 83 ILE A C 1
ATOM 666 O O . ILE A 1 83 ? -14.749 -5.936 18.866 1.00 94.88 83 ILE A O 1
ATOM 670 N N . VAL A 1 84 ? -14.532 -3.753 18.401 1.00 94.94 84 VAL A N 1
ATOM 671 C CA . VAL A 1 84 ? -14.678 -3.891 16.946 1.00 94.94 84 VAL A CA 1
ATOM 672 C C . VAL A 1 84 ? -13.317 -3.675 16.283 1.00 94.94 84 VAL A C 1
ATOM 674 O O . VAL A 1 84 ? -12.763 -2.580 16.410 1.00 94.94 84 VAL A O 1
ATOM 677 N N . PRO A 1 85 ? -12.760 -4.681 15.576 1.00 95.38 85 PRO A N 1
ATOM 678 C CA . PRO A 1 85 ? -11.545 -4.490 14.812 1.00 95.38 85 PRO A CA 1
ATOM 679 C C . PRO A 1 85 ? -11.823 -3.522 13.668 1.00 95.38 85 PRO A C 1
ATOM 681 O O . PRO A 1 85 ? -12.840 -3.616 12.972 1.00 95.38 85 PRO A O 1
ATOM 684 N N . GLY A 1 86 ? -10.896 -2.603 13.478 1.00 95.50 86 GLY A N 1
ATOM 685 C CA . GLY A 1 86 ? -10.889 -1.678 12.375 1.00 95.50 86 GLY A CA 1
ATOM 686 C C . GLY A 1 86 ? -9.506 -1.122 12.137 1.00 95.50 86 GLY A C 1
ATOM 687 O O . GLY A 1 86 ? -8.601 -1.222 12.972 1.00 95.50 86 GLY A O 1
ATOM 688 N N . VAL A 1 87 ? -9.362 -0.570 10.946 1.00 95.88 87 VAL A N 1
ATOM 689 C CA . VAL A 1 87 ? -8.108 -0.041 10.457 1.00 95.88 87 VAL A CA 1
ATOM 690 C C . VAL A 1 87 ? -8.309 1.325 9.826 1.00 95.88 87 VAL A C 1
ATOM 692 O O . VAL A 1 87 ? -9.349 1.612 9.231 1.00 95.88 87 VAL A O 1
ATOM 695 N N . GLU A 1 88 ? -7.287 2.152 9.948 1.00 95.12 88 GLU A N 1
ATOM 696 C CA . GLU A 1 88 ? -7.156 3.423 9.262 1.00 95.12 88 GLU A CA 1
ATOM 697 C C . GLU A 1 88 ? -6.324 3.223 7.994 1.00 95.12 88 GLU A C 1
ATOM 699 O O . GLU A 1 88 ? -5.212 2.684 8.030 1.00 95.12 88 GLU A O 1
ATOM 704 N N . VAL A 1 89 ? -6.878 3.613 6.850 1.00 93.69 89 VAL A N 1
ATOM 705 C CA . VAL A 1 89 ? -6.238 3.460 5.542 1.00 93.69 89 VAL A CA 1
ATOM 706 C C . VAL A 1 89 ? -6.059 4.815 4.884 1.00 93.69 89 VAL A C 1
ATOM 708 O O . VAL A 1 89 ? -6.958 5.649 4.919 1.00 93.69 89 VAL A O 1
ATOM 711 N N . MET A 1 90 ? -4.920 5.003 4.226 1.00 91.06 90 MET A N 1
ATOM 712 C CA . MET A 1 90 ? -4.677 6.129 3.330 1.00 91.06 90 MET A CA 1
ATOM 713 C C . MET A 1 90 ? -5.023 5.673 1.902 1.00 91.06 90 MET A C 1
ATOM 715 O O . MET A 1 90 ? -4.224 4.968 1.278 1.00 91.06 90 MET A O 1
ATOM 719 N N . PRO A 1 91 ? -6.224 5.987 1.379 1.00 86.38 91 PRO A N 1
ATOM 720 C CA . PRO A 1 91 ? -6.692 5.431 0.112 1.00 86.38 91 PRO A CA 1
ATOM 721 C C . PRO A 1 91 ? -5.949 6.011 -1.092 1.00 86.38 91 PRO A C 1
ATOM 723 O O . PRO A 1 91 ? -5.758 5.309 -2.082 1.00 86.38 91 PRO A O 1
ATOM 726 N N . HIS A 1 92 ? -5.541 7.281 -1.024 1.00 87.94 92 HIS A N 1
ATOM 727 C CA . HIS A 1 92 ? -4.910 7.975 -2.136 1.00 87.94 92 HIS A CA 1
ATOM 728 C C . HIS A 1 92 ? -3.960 9.078 -1.660 1.00 87.94 92 HIS A C 1
ATOM 730 O O . HIS A 1 92 ? -4.285 9.821 -0.742 1.00 87.94 92 HIS A O 1
ATOM 736 N N . TYR A 1 93 ? -2.817 9.211 -2.333 1.00 91.75 93 TYR A N 1
ATOM 737 C CA . TYR A 1 93 ? -1.899 10.343 -2.221 1.00 91.75 93 TYR A CA 1
ATOM 738 C C . TYR A 1 93 ? -1.255 10.593 -3.588 1.00 91.75 93 TYR A C 1
ATOM 740 O O . TYR A 1 93 ? -1.187 9.694 -4.431 1.00 91.75 93 TYR A O 1
ATOM 748 N N . PHE A 1 94 ? -0.737 11.799 -3.811 1.00 91.56 94 PHE A N 1
ATOM 749 C CA . PHE A 1 94 ? -0.002 12.111 -5.036 1.00 91.56 94 PHE A CA 1
ATOM 750 C C . PHE A 1 94 ? 1.1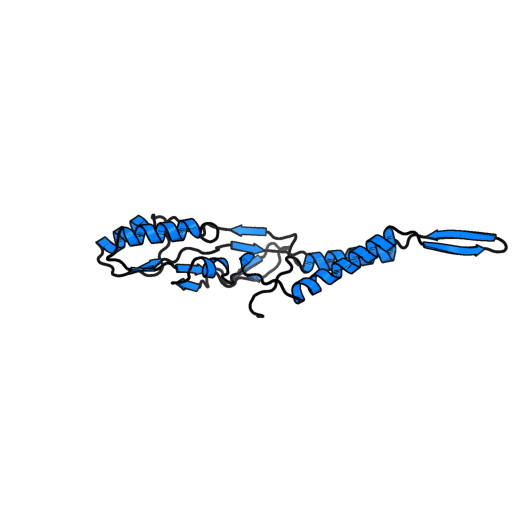19 13.119 -4.794 1.00 91.56 94 PHE A C 1
ATOM 752 O O . PHE A 1 94 ? 1.125 13.864 -3.815 1.00 91.56 94 PHE A O 1
ATOM 759 N N . TRP A 1 95 ? 2.078 13.124 -5.717 1.00 92.56 95 TRP A N 1
ATOM 760 C CA . TRP A 1 95 ? 3.222 14.025 -5.703 1.00 92.56 95 TRP A CA 1
ATOM 761 C C . TRP A 1 95 ? 3.075 15.091 -6.784 1.00 92.56 95 TRP A C 1
ATOM 763 O O . TRP A 1 95 ? 2.722 14.775 -7.922 1.00 92.56 95 TRP A O 1
ATOM 773 N N . THR A 1 96 ? 3.419 16.332 -6.457 1.00 93.06 96 THR A N 1
ATOM 774 C CA . THR A 1 96 ? 3.560 17.430 -7.424 1.00 93.06 96 THR A CA 1
ATOM 775 C C . THR A 1 96 ? 4.956 18.034 -7.370 1.00 93.06 96 THR A C 1
ATOM 777 O O . THR A 1 96 ? 5.681 17.856 -6.392 1.00 93.06 96 THR A O 1
ATOM 780 N N . GLY A 1 97 ? 5.305 18.800 -8.404 1.00 91.56 97 GLY A N 1
ATOM 781 C CA . GLY A 1 97 ? 6.585 19.495 -8.501 1.00 91.56 97 GLY A CA 1
ATOM 782 C C . GLY A 1 97 ? 7.660 18.670 -9.208 1.00 91.56 97 GLY A C 1
ATOM 783 O O . GLY A 1 97 ? 7.342 17.764 -9.982 1.00 91.56 97 GLY A O 1
ATOM 784 N N . SER A 1 98 ? 8.931 19.013 -8.991 1.00 87.69 98 SER A N 1
ATOM 785 C CA . SER A 1 98 ? 10.054 18.420 -9.726 1.00 87.69 98 SER A CA 1
ATOM 786 C C . SER A 1 98 ? 11.096 17.802 -8.790 1.00 87.69 98 SER A C 1
ATOM 788 O O . SER A 1 98 ? 11.594 18.481 -7.887 1.00 87.69 98 SER A O 1
ATOM 790 N N . PRO A 1 99 ? 11.489 16.536 -9.030 1.00 86.00 99 PRO A N 1
ATOM 791 C CA . PRO A 1 99 ? 12.571 15.896 -8.288 1.00 86.00 99 PRO A CA 1
ATOM 792 C C . PRO A 1 99 ? 13.925 16.553 -8.588 1.00 86.00 99 PRO A C 1
ATOM 794 O O . PRO A 1 99 ? 14.773 16.631 -7.708 1.00 86.00 99 PRO A O 1
ATOM 797 N N . PHE A 1 100 ? 14.125 17.067 -9.808 1.00 87.25 100 PHE A N 1
ATOM 798 C CA . PHE A 1 100 ? 15.395 17.661 -10.242 1.00 87.25 100 PHE A CA 1
ATOM 799 C C . PHE A 1 100 ? 15.663 19.025 -9.606 1.00 87.25 100 PHE A C 1
ATOM 801 O O . PHE A 1 100 ? 16.816 19.410 -9.453 1.00 87.25 100 PHE A O 1
ATOM 808 N N . SER A 1 101 ? 14.607 19.747 -9.226 1.00 89.38 101 SER A N 1
ATOM 809 C CA . SER A 1 101 ? 14.715 21.007 -8.485 1.00 89.38 101 SER A CA 1
ATOM 810 C C . SER A 1 101 ? 14.540 20.820 -6.977 1.00 89.38 101 SER A C 1
ATOM 812 O O . SER A 1 101 ? 14.398 21.813 -6.272 1.00 89.38 101 SER A O 1
ATOM 814 N N . LEU A 1 102 ? 14.478 19.570 -6.493 1.00 86.06 102 LEU A N 1
ATOM 815 C CA . LEU A 1 102 ? 14.213 19.224 -5.091 1.00 86.06 102 LEU A CA 1
ATOM 816 C C . LEU A 1 102 ? 12.954 19.908 -4.520 1.00 86.06 102 LEU A C 1
ATOM 818 O O . LEU A 1 102 ? 12.864 20.175 -3.326 1.00 86.06 102 LEU A O 1
ATOM 822 N N . ALA A 1 103 ? 11.967 20.172 -5.380 1.00 92.44 103 ALA A N 1
ATOM 823 C CA . ALA A 1 103 ? 10.720 20.844 -5.032 1.00 92.44 103 ALA A CA 1
ATOM 824 C C . ALA A 1 103 ? 9.558 19.866 -5.206 1.00 92.44 103 ALA A C 1
ATOM 826 O O . ALA A 1 103 ? 8.702 20.052 -6.069 1.00 92.44 103 ALA A O 1
ATOM 827 N N . LEU A 1 104 ? 9.586 18.771 -4.444 1.00 91.62 104 LEU A N 1
ATOM 828 C CA . LEU A 1 104 ? 8.500 17.797 -4.402 1.00 91.62 104 LEU A CA 1
ATOM 829 C C . LEU A 1 104 ? 7.562 18.107 -3.240 1.00 91.62 104 LEU A C 1
ATOM 831 O O . LEU A 1 104 ? 8.002 18.335 -2.115 1.00 91.62 104 LEU A O 1
ATOM 835 N N . THR A 1 105 ? 6.264 18.060 -3.512 1.00 94.31 105 THR A N 1
ATOM 836 C CA . THR A 1 105 ? 5.219 18.214 -2.498 1.00 94.31 105 THR A CA 1
ATOM 837 C C . THR A 1 105 ? 4.324 16.989 -2.516 1.00 94.31 105 THR A C 1
ATOM 839 O O . THR A 1 105 ? 3.881 16.554 -3.581 1.00 94.31 105 THR A O 1
ATOM 842 N N . LEU A 1 106 ? 4.089 16.433 -1.332 1.00 93.44 106 LEU A N 1
ATOM 843 C CA . LEU A 1 106 ? 3.206 15.300 -1.104 1.00 93.44 106 LEU A CA 1
ATOM 844 C C . LEU A 1 106 ? 1.843 15.810 -0.641 1.00 93.44 106 LEU A C 1
ATOM 846 O O . LEU A 1 106 ? 1.770 16.605 0.294 1.00 93.44 106 LEU A O 1
ATOM 850 N N . HIS A 1 107 ? 0.781 15.331 -1.281 1.00 93.75 107 HIS A N 1
ATOM 851 C CA . HIS A 1 107 ? -0.595 15.734 -0.999 1.00 93.75 107 HIS A CA 1
ATOM 852 C C . HIS A 1 107 ? -1.433 14.568 -0.489 1.00 93.75 107 HIS A C 1
ATOM 854 O O . HIS A 1 107 ? -1.149 13.408 -0.788 1.00 93.75 107 HIS A O 1
ATOM 860 N N . ASP A 1 108 ? -2.512 14.908 0.216 1.00 91.62 108 ASP A N 1
ATOM 861 C CA . ASP A 1 108 ? -3.604 14.007 0.605 1.00 91.62 108 ASP A CA 1
ATOM 862 C C . ASP A 1 108 ? -3.254 12.869 1.580 1.00 91.62 108 ASP A C 1
ATOM 864 O O . ASP A 1 108 ? -4.057 11.967 1.793 1.00 91.62 108 ASP A O 1
ATOM 868 N N . THR A 1 109 ? -2.126 12.960 2.288 1.00 87.31 109 THR A N 1
ATOM 869 C CA . THR A 1 109 ? -1.724 11.958 3.296 1.00 87.31 109 THR A CA 1
ATOM 870 C C . THR A 1 109 ? -2.619 11.882 4.530 1.00 87.31 109 THR A C 1
ATOM 872 O O . THR A 1 109 ? -2.532 10.919 5.282 1.00 87.31 109 THR A O 1
ATOM 875 N N . GLN A 1 110 ? -3.458 12.893 4.767 1.00 85.06 110 GLN A N 1
ATOM 876 C CA . GLN A 1 110 ? -4.354 12.967 5.928 1.00 85.06 110 GLN A CA 1
ATOM 877 C C . GLN A 1 110 ? -5.824 12.703 5.572 1.00 85.06 110 GLN A C 1
ATOM 879 O O . GLN A 1 110 ? -6.694 12.801 6.434 1.00 85.06 110 GLN A O 1
ATOM 884 N N . LYS A 1 111 ? -6.132 12.362 4.313 1.00 88.56 111 LYS A N 1
ATOM 885 C CA . LYS A 1 111 ? -7.491 11.994 3.882 1.00 88.56 111 LYS A CA 1
ATOM 886 C C . LYS A 1 111 ? -7.742 10.505 4.124 1.00 88.56 111 LYS A C 1
ATOM 888 O O . LYS A 1 111 ? -7.987 9.745 3.188 1.00 88.56 111 LYS A O 1
ATOM 893 N N . ASN A 1 112 ? -7.637 10.094 5.382 1.00 91.12 112 ASN A N 1
ATOM 894 C CA . ASN A 1 112 ? -7.744 8.693 5.766 1.00 91.12 112 ASN A CA 1
ATOM 895 C C . ASN A 1 112 ? -9.200 8.226 5.837 1.00 91.12 112 ASN A C 1
ATOM 897 O O . ASN A 1 112 ? -10.110 8.994 6.154 1.00 91.12 112 ASN A O 1
ATOM 901 N N . LEU A 1 113 ? -9.412 6.942 5.556 1.00 92.56 113 LEU A N 1
ATOM 902 C CA . LEU A 1 113 ? -10.688 6.263 5.748 1.00 92.56 113 LEU A CA 1
ATOM 903 C C . LEU A 1 113 ? -10.566 5.279 6.902 1.00 92.56 113 LEU A C 1
ATOM 905 O O . LEU A 1 113 ? -9.575 4.560 7.024 1.00 92.56 113 LEU A O 1
ATOM 909 N N . LEU A 1 114 ? -11.609 5.224 7.719 1.00 94.50 114 LEU A N 1
ATOM 910 C CA . LEU A 1 114 ? -11.725 4.255 8.793 1.00 94.50 114 LEU A CA 1
ATOM 911 C C . LEU A 1 114 ? -12.636 3.118 8.340 1.00 94.50 114 LEU A C 1
ATOM 913 O O . LEU A 1 114 ? -13.747 3.348 7.860 1.00 94.50 114 LEU A O 1
ATOM 917 N N . VAL A 1 115 ? -12.147 1.891 8.476 1.00 94.31 115 VAL A N 1
ATOM 918 C CA . VAL A 1 115 ? -12.837 0.690 8.010 1.00 94.31 115 VAL A CA 1
ATOM 919 C C . VAL A 1 115 ? -12.933 -0.297 9.160 1.00 94.31 115 VAL A C 1
ATOM 921 O O . VAL A 1 115 ? -11.914 -0.720 9.698 1.00 94.31 115 VAL A O 1
ATOM 924 N N . TRP A 1 116 ? -14.151 -0.695 9.517 1.00 94.94 116 TRP A N 1
ATOM 925 C CA . TRP A 1 116 ? -14.421 -1.605 10.631 1.00 94.94 116 TRP A CA 1
ATOM 926 C C . TRP A 1 116 ? -15.137 -2.867 10.184 1.00 94.94 116 TRP A C 1
ATOM 928 O O . TRP A 1 116 ? -15.834 -2.884 9.172 1.00 94.94 116 TRP A O 1
ATOM 938 N N . GLY A 1 117 ? -14.997 -3.920 10.988 1.00 90.62 117 GLY A N 1
ATOM 939 C CA . GLY A 1 117 ? -15.790 -5.140 10.841 1.00 90.62 117 GLY A CA 1
ATOM 940 C C . GLY A 1 117 ? -15.379 -6.032 9.670 1.00 90.62 117 GLY A C 1
ATOM 941 O O . GLY A 1 117 ? -16.069 -7.008 9.391 1.00 90.62 117 GLY A O 1
ATOM 942 N N . LEU A 1 118 ? -14.260 -5.734 9.008 1.00 94.19 118 LEU A N 1
ATOM 943 C CA . LEU A 1 118 ? -13.678 -6.626 8.012 1.00 94.19 118 LEU A CA 1
ATOM 944 C C . LEU A 1 118 ? -12.952 -7.792 8.684 1.00 94.19 118 LEU A C 1
ATOM 946 O O . LEU A 1 118 ? -12.319 -7.638 9.731 1.00 94.19 118 LEU A O 1
ATOM 950 N N . ASP A 1 119 ? -13.032 -8.961 8.053 1.00 93.81 119 ASP A N 1
ATOM 951 C CA . ASP A 1 119 ? -12.250 -10.119 8.456 1.00 93.81 119 ASP A CA 1
ATOM 952 C C . ASP A 1 119 ? -10.801 -10.022 7.948 1.00 93.81 119 ASP A C 1
ATOM 954 O O . ASP A 1 119 ? -10.414 -9.115 7.199 1.00 93.81 119 ASP A O 1
ATOM 958 N N . ARG A 1 120 ? -9.974 -10.986 8.358 1.00 93.56 120 ARG A N 1
ATOM 959 C CA . ARG A 1 120 ? -8.567 -11.042 7.958 1.00 93.56 120 ARG A CA 1
ATOM 960 C C . ARG A 1 120 ? -8.394 -11.065 6.439 1.00 93.56 120 ARG A C 1
ATOM 962 O O . ARG A 1 120 ? -7.528 -10.364 5.923 1.00 93.56 120 ARG A O 1
ATOM 969 N N . ARG A 1 121 ? -9.177 -11.877 5.723 1.00 92.50 121 ARG A N 1
ATOM 970 C CA . ARG A 1 121 ? -9.012 -12.074 4.274 1.00 92.50 121 ARG A CA 1
ATOM 971 C C . ARG A 1 121 ? -9.391 -10.816 3.497 1.00 92.50 121 ARG A C 1
ATOM 973 O O . ARG A 1 121 ? -8.661 -10.423 2.589 1.00 92.50 121 ARG A O 1
ATOM 980 N N . ALA A 1 122 ? -10.482 -10.162 3.886 1.00 92.56 122 ALA A N 1
ATOM 981 C CA . ALA A 1 122 ? -10.911 -8.889 3.328 1.00 92.56 122 ALA A CA 1
ATOM 982 C C . ALA A 1 122 ? -9.865 -7.798 3.581 1.00 92.56 122 ALA A C 1
ATOM 984 O O . ALA A 1 122 ? -9.510 -7.068 2.656 1.00 92.56 122 ALA A O 1
ATOM 985 N N . LEU A 1 123 ? -9.303 -7.735 4.795 1.00 93.38 123 LEU A N 1
ATOM 986 C CA . LEU A 1 123 ? -8.200 -6.821 5.076 1.00 93.38 123 LEU A CA 1
ATOM 987 C C . LEU A 1 123 ? -6.961 -7.158 4.254 1.00 93.38 123 LEU A C 1
ATOM 989 O O . LEU A 1 123 ? -6.352 -6.244 3.725 1.00 93.38 123 LEU A O 1
ATOM 993 N N . GLU A 1 124 ? -6.570 -8.416 4.063 1.00 92.44 124 GLU A N 1
ATOM 994 C CA . GLU A 1 124 ? -5.409 -8.758 3.226 1.00 92.44 124 GLU A CA 1
ATOM 995 C C . GLU A 1 124 ? -5.560 -8.275 1.771 1.00 92.44 124 GLU A C 1
ATOM 997 O O . GLU A 1 124 ? -4.590 -7.773 1.190 1.00 92.44 124 GLU A O 1
ATOM 1002 N N . ALA A 1 125 ? -6.763 -8.364 1.205 1.00 90.38 125 ALA A N 1
ATOM 1003 C CA . ALA A 1 125 ? -7.062 -7.992 -0.179 1.00 90.38 125 ALA A CA 1
ATOM 1004 C C . ALA A 1 125 ? -7.464 -6.514 -0.375 1.00 90.38 125 ALA A C 1
ATOM 1006 O O . ALA A 1 125 ? -7.823 -6.126 -1.484 1.00 90.38 125 ALA A O 1
ATOM 1007 N 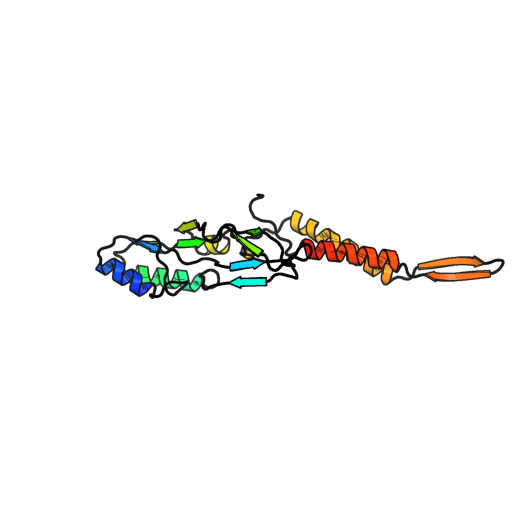N . LEU A 1 126 ? -7.403 -5.684 0.673 1.00 90.44 126 LEU A N 1
ATOM 1008 C CA . LEU A 1 126 ? -7.944 -4.325 0.636 1.00 90.44 126 LEU A CA 1
ATOM 1009 C C . LEU A 1 126 ? -7.279 -3.448 -0.452 1.00 90.44 126 LEU A C 1
ATOM 1011 O O . LEU A 1 126 ? -6.046 -3.331 -0.456 1.00 90.44 126 LEU A O 1
ATOM 1015 N N . PRO A 1 127 ? -8.052 -2.806 -1.353 1.00 87.38 127 PRO A N 1
ATOM 1016 C CA . PRO A 1 127 ? -7.519 -2.057 -2.490 1.00 87.38 127 PRO A CA 1
ATOM 1017 C C . PRO A 1 127 ? -7.025 -0.666 -2.077 1.00 87.38 127 PRO A C 1
ATOM 1019 O O . PRO A 1 127 ? -7.675 0.345 -2.321 1.00 87.38 127 PRO A O 1
ATOM 1022 N N . VAL A 1 128 ? -5.853 -0.618 -1.446 1.00 88.00 128 VAL A N 1
ATOM 1023 C CA . VAL A 1 128 ? -5.173 0.625 -1.046 1.00 88.00 128 VAL A CA 1
ATOM 1024 C C . VAL A 1 128 ? -3.830 0.764 -1.758 1.00 88.00 128 VAL A C 1
ATOM 1026 O O . VAL A 1 128 ? -3.200 -0.238 -2.121 1.00 88.00 128 VAL A O 1
ATOM 1029 N N . ILE A 1 129 ? -3.363 2.003 -1.946 1.00 85.25 129 ILE A N 1
ATOM 1030 C CA . ILE A 1 129 ? -2.061 2.267 -2.572 1.00 85.25 129 ILE A CA 1
ATOM 1031 C C . ILE A 1 129 ? -0.948 1.556 -1.792 1.00 85.25 129 ILE A C 1
ATOM 1033 O O . ILE A 1 129 ? -0.921 1.543 -0.566 1.00 85.25 129 ILE A O 1
ATOM 1037 N N . GLY A 1 130 ? -0.029 0.923 -2.525 1.00 83.81 130 GLY A N 1
ATOM 1038 C CA . GLY A 1 130 ? 1.081 0.162 -1.951 1.00 83.81 130 GLY A CA 1
ATOM 1039 C C . GLY A 1 130 ? 0.732 -1.280 -1.566 1.00 83.81 130 GLY A C 1
ATOM 1040 O O . GLY A 1 130 ? 1.647 -2.080 -1.361 1.00 83.81 130 GLY A O 1
ATOM 1041 N N . ASN A 1 131 ? -0.550 -1.672 -1.533 1.00 88.06 131 ASN A N 1
ATOM 1042 C CA . ASN A 1 131 ? -0.919 -3.063 -1.276 1.00 88.06 131 ASN A CA 1
ATOM 1043 C C . ASN A 1 131 ? -0.809 -3.931 -2.542 1.00 88.06 131 ASN A C 1
ATOM 1045 O O . ASN A 1 131 ? -1.769 -4.110 -3.289 1.00 88.06 131 ASN A O 1
ATOM 1049 N N . ALA A 1 132 ? 0.343 -4.575 -2.732 1.00 80.44 132 ALA A N 1
ATOM 1050 C CA . ALA A 1 132 ? 0.571 -5.475 -3.866 1.00 80.44 132 ALA A CA 1
ATOM 1051 C C . ALA A 1 132 ? -0.381 -6.692 -3.925 1.00 80.44 132 ALA A C 1
ATOM 1053 O O . ALA A 1 132 ? -0.576 -7.248 -5.004 1.00 80.44 132 ALA A O 1
ATOM 1054 N N . ARG A 1 133 ? -0.986 -7.119 -2.801 1.00 82.50 133 ARG A N 1
ATOM 1055 C CA . ARG A 1 133 ? -1.935 -8.255 -2.798 1.00 82.50 133 ARG A CA 1
ATOM 1056 C C . ARG A 1 133 ? -3.328 -7.881 -3.302 1.00 82.50 133 ARG A C 1
ATOM 1058 O O . ARG A 1 133 ? -4.117 -8.781 -3.557 1.00 82.50 133 ARG A O 1
ATOM 1065 N N . ALA A 1 134 ? -3.620 -6.590 -3.454 1.00 81.94 134 ALA A N 1
ATOM 1066 C CA . ALA A 1 134 ? -4.866 -6.131 -4.059 1.00 81.94 134 ALA A CA 1
ATOM 1067 C C . ALA A 1 134 ? -4.838 -6.180 -5.599 1.00 81.94 134 ALA A C 1
ATOM 1069 O O . ALA A 1 134 ? -5.873 -6.012 -6.235 1.00 81.94 134 ALA A O 1
ATOM 1070 N N . GLY A 1 135 ? -3.667 -6.385 -6.214 1.00 78.12 135 GLY A N 1
ATOM 1071 C CA . GLY A 1 135 ? -3.536 -6.440 -7.668 1.00 78.12 135 GLY A CA 1
ATOM 1072 C C . GLY A 1 135 ? -4.163 -7.702 -8.260 1.00 78.12 135 GLY A C 1
ATOM 1073 O O . GLY A 1 135 ? -3.875 -8.815 -7.817 1.00 78.12 135 GLY A O 1
ATOM 1074 N N . VAL A 1 136 ? -4.966 -7.538 -9.310 1.00 77.12 136 VAL A N 1
ATOM 1075 C CA . VAL A 1 136 ? -5.561 -8.653 -10.056 1.00 77.12 136 VAL A CA 1
ATOM 1076 C C . VAL A 1 136 ? -4.678 -8.993 -11.254 1.00 77.12 136 VAL A C 1
ATOM 1078 O O . VAL A 1 136 ? -4.138 -8.108 -11.925 1.00 77.12 136 VAL A O 1
ATOM 1081 N N . ARG A 1 137 ? -4.521 -10.293 -11.526 1.00 78.19 137 ARG A N 1
ATOM 1082 C CA . ARG A 1 137 ? -3.884 -10.803 -12.747 1.00 78.19 137 ARG A CA 1
ATOM 1083 C C . ARG A 1 137 ? -4.966 -11.288 -13.701 1.00 78.19 137 ARG A C 1
ATOM 1085 O O . ARG A 1 137 ? -5.812 -12.086 -13.308 1.00 78.19 137 ARG A O 1
ATOM 1092 N N . GLY A 1 138 ? -4.923 -10.827 -14.943 1.00 80.00 138 GLY A N 1
ATOM 1093 C CA . GLY A 1 138 ? -5.896 -11.190 -15.972 1.00 80.00 138 GLY A CA 1
ATOM 1094 C C . GLY A 1 138 ? -5.286 -11.204 -17.368 1.00 80.00 138 GLY A C 1
ATOM 1095 O O . GLY A 1 138 ? -4.067 -11.168 -17.532 1.00 80.00 138 GLY A O 1
ATOM 1096 N N . LEU A 1 139 ? -6.134 -11.224 -18.397 1.00 80.25 139 LEU A N 1
ATOM 1097 C CA . LEU A 1 139 ? -5.674 -11.199 -19.788 1.00 80.25 139 LEU A CA 1
ATOM 1098 C C . LEU A 1 139 ? -4.861 -9.932 -20.100 1.00 80.25 139 LEU A C 1
ATOM 1100 O O . LEU A 1 139 ? -3.840 -10.015 -20.775 1.00 80.25 139 LEU A O 1
ATOM 1104 N N . GLN A 1 140 ? -5.263 -8.778 -19.556 1.00 77.81 140 GLN A N 1
ATOM 1105 C CA . GLN A 1 140 ? -4.530 -7.518 -19.731 1.00 77.81 140 GLN A CA 1
ATOM 1106 C C . GLN A 1 140 ? -3.099 -7.618 -19.198 1.00 77.81 140 GLN A C 1
ATOM 1108 O O . GLN A 1 140 ? -2.170 -7.192 -19.864 1.00 77.81 140 GLN A O 1
ATOM 1113 N N . THR A 1 141 ? -2.897 -8.294 -18.067 1.00 81.12 141 THR A N 1
ATOM 1114 C CA . THR A 1 141 ? -1.569 -8.573 -17.509 1.00 81.12 141 THR A CA 1
ATOM 1115 C C . THR A 1 141 ? -0.669 -9.345 -18.476 1.00 81.12 141 THR A C 1
ATOM 1117 O O . THR A 1 141 ? 0.524 -9.067 -18.579 1.00 81.12 141 THR A O 1
ATOM 1120 N N . ALA A 1 142 ? -1.231 -10.321 -19.195 1.00 80.19 142 ALA A N 1
ATOM 1121 C CA . ALA A 1 142 ? -0.494 -11.072 -20.207 1.00 80.19 142 ALA A CA 1
ATOM 1122 C C . ALA A 1 142 ? -0.185 -10.207 -21.441 1.00 80.19 142 ALA A C 1
ATOM 1124 O O . ALA A 1 142 ? 0.905 -10.305 -22.004 1.00 80.19 142 ALA A O 1
ATOM 1125 N N . LEU A 1 143 ? -1.114 -9.329 -21.832 1.00 81.88 143 LEU A N 1
ATOM 1126 C CA . LEU A 1 143 ? -0.906 -8.364 -22.915 1.00 81.88 143 LEU A CA 1
ATOM 1127 C C . LEU A 1 143 ? 0.163 -7.323 -22.560 1.00 81.88 143 LEU A C 1
ATOM 1129 O O . LEU A 1 143 ? 0.975 -6.973 -23.410 1.00 81.88 143 LEU A O 1
ATOM 1133 N N . ASP A 1 144 ? 0.240 -6.893 -21.304 1.00 82.31 144 ASP A N 1
ATOM 1134 C CA . ASP A 1 144 ? 1.281 -5.976 -20.832 1.00 82.31 144 ASP A CA 1
ATOM 1135 C C . ASP A 1 144 ? 2.683 -6.599 -20.893 1.00 82.31 144 ASP A C 1
ATOM 1137 O O . ASP A 1 144 ? 3.679 -5.886 -21.016 1.00 82.31 144 ASP A O 1
ATOM 1141 N N . ALA A 1 145 ? 2.771 -7.933 -20.857 1.00 83.75 145 ALA A N 1
ATOM 1142 C CA . ALA A 1 145 ? 4.013 -8.679 -21.038 1.00 83.75 145 ALA A CA 1
ATOM 1143 C C . ALA A 1 145 ? 4.381 -8.905 -22.519 1.00 83.75 145 ALA A C 1
ATOM 1145 O O . ALA A 1 145 ? 5.511 -9.301 -22.810 1.00 83.75 145 ALA A O 1
ATOM 1146 N N . LEU A 1 146 ? 3.485 -8.609 -23.471 1.00 87.50 146 LEU A N 1
ATOM 1147 C CA . LEU A 1 146 ? 3.719 -8.757 -24.915 1.00 87.50 146 LEU A CA 1
ATOM 1148 C C . LEU A 1 146 ? 5.002 -8.072 -25.426 1.00 87.50 146 LEU A C 1
ATOM 1150 O O . LEU A 1 146 ? 5.675 -8.659 -26.279 1.00 87.50 146 LEU A O 1
ATOM 1154 N N . PRO A 1 147 ? 5.425 -6.896 -24.916 1.00 89.75 147 PRO A N 1
ATOM 1155 C CA . PRO A 1 147 ? 6.679 -6.280 -25.340 1.00 89.75 147 PRO A CA 1
ATOM 1156 C C . PRO A 1 147 ? 7.926 -7.137 -25.067 1.00 89.75 147 PRO A C 1
ATOM 1158 O O . PRO A 1 147 ? 8.957 -6.919 -25.704 1.00 89.75 147 PRO A O 1
ATOM 1161 N N . ALA A 1 148 ? 7.846 -8.163 -24.209 1.00 88.94 148 ALA A N 1
ATOM 1162 C CA . ALA A 1 148 ? 8.917 -9.145 -24.044 1.00 88.94 148 ALA A CA 1
ATOM 1163 C C . ALA A 1 148 ? 9.226 -9.902 -25.351 1.00 88.94 148 ALA A C 1
ATOM 1165 O O . ALA A 1 148 ? 10.377 -10.260 -25.599 1.00 88.94 148 ALA A O 1
ATOM 1166 N N . VAL A 1 149 ? 8.240 -10.075 -26.241 1.00 91.75 149 VAL A N 1
ATOM 1167 C CA . VAL A 1 149 ? 8.444 -10.674 -27.571 1.00 91.75 149 VAL A CA 1
ATOM 1168 C C . VAL A 1 149 ? 9.397 -9.826 -28.419 1.00 91.75 149 VAL A C 1
ATOM 1170 O O . VAL A 1 149 ? 10.221 -10.377 -29.149 1.00 91.75 149 VAL A O 1
ATOM 1173 N N . LEU A 1 150 ? 9.357 -8.493 -28.284 1.00 91.69 150 LEU A N 1
ATOM 1174 C CA . LEU A 1 150 ? 10.294 -7.598 -28.974 1.00 91.69 150 LEU A CA 1
ATOM 1175 C C . LEU A 1 150 ? 11.725 -7.795 -28.473 1.00 91.69 150 LEU A C 1
ATOM 1177 O O . LEU A 1 150 ? 12.657 -7.788 -29.276 1.00 91.69 150 LEU A O 1
ATOM 1181 N N . VAL A 1 151 ? 11.899 -8.036 -27.170 1.00 91.94 151 VAL A N 1
ATOM 1182 C CA . VAL A 1 151 ? 13.211 -8.353 -26.587 1.00 91.94 151 VAL A CA 1
ATOM 1183 C C . VAL A 1 151 ? 13.742 -9.659 -27.168 1.00 91.94 151 VAL A C 1
ATOM 1185 O O . VAL A 1 151 ? 14.875 -9.697 -27.640 1.00 91.94 151 VAL A O 1
ATOM 1188 N N . VAL A 1 152 ? 12.915 -10.709 -27.217 1.00 92.44 152 VAL A N 1
ATOM 1189 C CA . VAL A 1 152 ? 13.300 -11.999 -27.813 1.00 92.44 152 VAL A CA 1
ATOM 1190 C C . VAL A 1 152 ? 13.674 -11.827 -29.288 1.00 92.44 152 VAL A C 1
ATOM 1192 O O . VAL A 1 152 ? 14.743 -12.272 -29.704 1.00 92.44 152 VAL A O 1
ATOM 1195 N N . ALA A 1 153 ? 12.853 -11.131 -30.077 1.00 91.06 153 ALA A N 1
ATOM 1196 C CA . ALA A 1 153 ? 13.137 -10.868 -31.487 1.00 91.06 153 ALA A CA 1
ATOM 1197 C C . ALA A 1 153 ? 14.443 -10.076 -31.681 1.00 91.06 153 ALA A C 1
ATOM 1199 O O . ALA A 1 153 ? 15.249 -10.410 -32.554 1.00 91.06 153 ALA A O 1
ATOM 1200 N N . GLY A 1 154 ? 14.683 -9.062 -30.844 1.00 90.88 154 GLY A N 1
ATOM 1201 C CA . GLY A 1 154 ? 15.923 -8.293 -30.831 1.00 90.88 154 GLY A CA 1
ATOM 1202 C C . GLY A 1 154 ? 17.140 -9.167 -30.526 1.00 90.88 154 GLY A C 1
ATOM 1203 O O . GLY A 1 154 ? 18.110 -9.157 -31.287 1.00 90.88 154 GLY A O 1
ATOM 1204 N N . VAL A 1 155 ? 17.064 -10.003 -29.486 1.00 91.38 155 VAL A N 1
ATOM 1205 C CA . VAL A 1 155 ? 18.126 -10.952 -29.114 1.00 91.38 155 VAL A CA 1
ATOM 1206 C C . VAL A 1 155 ? 18.400 -11.945 -30.239 1.00 91.38 155 VAL A C 1
ATOM 1208 O O . VAL A 1 155 ? 19.563 -12.173 -30.554 1.00 91.38 155 VAL A O 1
ATOM 1211 N N . LEU A 1 156 ? 17.377 -12.490 -30.902 1.00 90.69 156 LEU A N 1
ATOM 1212 C CA . LEU A 1 156 ? 17.563 -13.406 -32.034 1.00 90.69 156 LEU A CA 1
ATOM 1213 C C . LEU A 1 156 ? 18.262 -12.727 -33.222 1.00 90.69 156 LEU A C 1
ATOM 1215 O O . LEU A 1 156 ? 19.164 -13.314 -33.820 1.00 90.69 156 LEU A O 1
ATOM 1219 N N . LEU A 1 157 ? 17.919 -11.474 -33.538 1.00 87.75 157 LEU A N 1
ATOM 1220 C CA . LEU A 1 157 ? 18.602 -10.694 -34.583 1.00 87.75 157 LEU A CA 1
ATOM 1221 C C . LEU A 1 157 ? 20.065 -10.393 -34.243 1.00 87.75 157 LEU A C 1
ATOM 1223 O O . LEU A 1 157 ? 20.912 -10.321 -35.141 1.00 87.75 157 LEU A O 1
ATOM 1227 N N . LEU A 1 158 ? 20.363 -10.214 -32.955 1.00 87.19 158 LEU A N 1
ATOM 1228 C CA . LEU A 1 158 ? 21.726 -10.070 -32.461 1.00 87.19 158 LEU A CA 1
ATOM 1229 C C . LEU A 1 158 ? 22.456 -11.413 -32.457 1.00 87.19 158 LEU A C 1
ATOM 1231 O O . LEU A 1 158 ? 23.617 -11.468 -32.842 1.00 87.19 158 LEU A O 1
ATOM 1235 N N . ALA A 1 159 ? 21.807 -12.512 -32.087 1.00 87.00 159 ALA A N 1
ATOM 1236 C CA . ALA A 1 159 ? 22.418 -13.832 -31.998 1.00 87.00 159 ALA A CA 1
ATOM 1237 C C . ALA A 1 159 ? 22.728 -14.415 -33.383 1.00 87.00 159 ALA A C 1
ATOM 1239 O O . ALA A 1 159 ? 23.811 -14.970 -33.574 1.00 87.00 159 ALA A O 1
ATOM 1240 N N . TRP A 1 160 ? 21.833 -14.234 -34.360 1.00 81.56 160 TRP A N 1
ATOM 1241 C CA . TRP A 1 160 ? 21.920 -14.877 -35.669 1.00 81.56 160 TRP A CA 1
ATOM 1242 C C . TRP A 1 160 ? 22.484 -13.950 -36.758 1.00 81.56 160 TRP A C 1
ATOM 1244 O O . TRP A 1 160 ? 21.803 -13.041 -37.242 1.00 81.56 160 TRP A O 1
ATOM 1254 N N . PRO A 1 161 ? 23.736 -14.165 -37.198 1.00 69.81 161 PRO A N 1
ATOM 1255 C CA . PRO A 1 161 ? 24.317 -13.382 -38.278 1.00 69.81 161 PRO A CA 1
ATOM 1256 C C . PRO A 1 161 ? 23.621 -13.677 -39.609 1.00 69.81 161 PRO A C 1
ATOM 1258 O O . PRO A 1 161 ? 23.458 -14.836 -39.989 1.00 69.81 161 PRO A O 1
ATOM 1261 N N . ARG A 1 162 ? 23.272 -12.629 -40.363 1.00 68.06 162 ARG A N 1
ATOM 1262 C CA . ARG A 1 162 ? 22.707 -12.784 -41.704 1.00 68.06 162 ARG A CA 1
ATOM 1263 C C . ARG A 1 162 ? 23.822 -12.899 -42.731 1.00 68.06 162 ARG A C 1
ATOM 1265 O O . ARG A 1 162 ? 24.690 -12.033 -42.855 1.00 68.06 162 ARG A O 1
ATOM 1272 N N . THR A 1 163 ? 23.767 -13.975 -43.494 1.00 61.72 163 THR A N 1
ATOM 1273 C CA . THR A 1 163 ? 24.689 -14.235 -44.591 1.00 61.72 163 THR A CA 1
ATOM 1274 C C . THR A 1 163 ? 24.107 -13.614 -45.855 1.00 61.72 163 THR A C 1
ATOM 1276 O O . THR A 1 163 ? 23.082 -14.074 -46.352 1.00 61.72 163 THR A O 1
ATOM 1279 N N . ARG A 1 164 ? 24.721 -12.548 -46.378 1.00 63.94 164 ARG A N 1
ATOM 1280 C CA . ARG A 1 164 ? 24.299 -11.933 -47.643 1.00 63.94 164 ARG A CA 1
ATOM 1281 C C . ARG A 1 164 ? 25.362 -12.216 -48.696 1.00 63.94 164 ARG A C 1
ATOM 1283 O O . ARG A 1 164 ? 26.523 -11.852 -48.526 1.00 63.94 164 ARG A O 1
ATOM 1290 N N . ARG A 1 165 ? 24.965 -12.868 -49.789 1.00 60.38 165 ARG A N 1
ATOM 1291 C CA . ARG A 1 165 ? 25.826 -13.031 -50.965 1.00 60.38 165 ARG A CA 1
ATOM 1292 C C . ARG A 1 165 ? 25.800 -11.716 -51.737 1.00 60.38 165 ARG A C 1
ATOM 1294 O O . ARG A 1 165 ? 24.725 -11.241 -52.098 1.00 60.38 165 ARG A O 1
ATOM 1301 N N . ARG A 1 166 ? 26.960 -11.097 -51.935 1.00 61.38 166 ARG A N 1
ATOM 1302 C CA . ARG A 1 166 ? 27.103 -9.893 -52.757 1.00 61.38 166 ARG A CA 1
ATOM 1303 C C . ARG A 1 166 ? 28.034 -10.237 -53.913 1.00 61.38 166 ARG A C 1
ATOM 1305 O O . ARG A 1 166 ? 29.157 -10.673 -53.679 1.00 61.38 166 ARG A O 1
ATOM 1312 N N . GLN A 1 167 ? 27.559 -10.077 -55.144 1.00 53.62 167 GLN A N 1
ATOM 1313 C CA . GLN A 1 167 ? 28.431 -10.141 -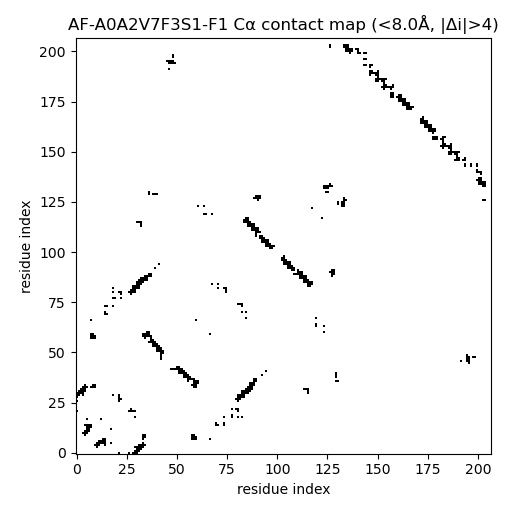56.314 1.00 53.62 167 GLN A CA 1
ATOM 1314 C C . GLN A 1 167 ? 29.274 -8.864 -56.355 1.00 53.62 167 GLN A C 1
ATOM 1316 O O . GLN A 1 167 ? 28.731 -7.760 -56.331 1.00 53.62 167 GLN A O 1
ATOM 1321 N N . LEU A 1 168 ? 30.594 -9.025 -56.371 1.00 59.47 168 LEU A N 1
ATOM 1322 C CA . LEU A 1 168 ? 31.565 -7.967 -56.630 1.00 59.47 168 LEU A CA 1
ATOM 1323 C C . LEU A 1 168 ? 32.327 -8.371 -57.898 1.00 59.47 168 LEU A C 1
ATOM 1325 O O . LEU A 1 168 ? 33.228 -9.209 -57.859 1.00 59.47 168 LEU A O 1
ATOM 1329 N N . GLY A 1 169 ? 31.917 -7.828 -59.046 1.00 69.69 169 GLY A N 1
ATOM 1330 C CA . GLY A 1 169 ? 32.468 -8.227 -60.343 1.00 69.69 169 GLY A CA 1
ATOM 1331 C C . GLY A 1 169 ? 32.247 -9.721 -60.622 1.00 69.69 169 GLY A C 1
ATOM 1332 O O . GLY A 1 169 ? 31.115 -10.196 -60.586 1.00 69.69 169 GLY A O 1
ATOM 1333 N N . ARG A 1 170 ? 33.328 -10.473 -60.876 1.00 63.16 170 ARG A N 1
ATOM 1334 C CA . ARG A 1 170 ? 33.293 -11.932 -61.122 1.00 63.16 170 ARG A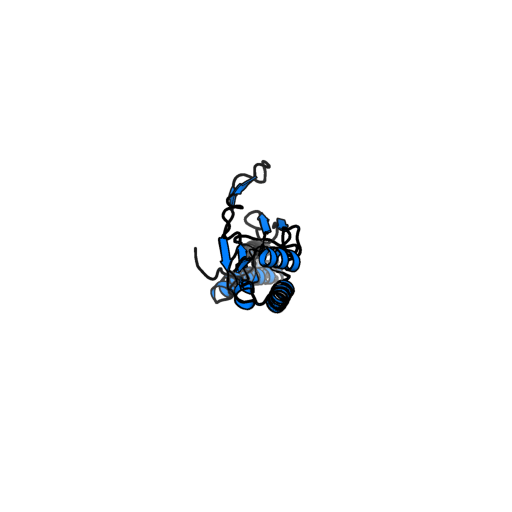 CA 1
ATOM 1335 C C . ARG A 1 170 ? 33.313 -12.796 -59.851 1.00 63.16 170 ARG A C 1
ATOM 1337 O O . ARG A 1 170 ? 33.175 -14.010 -59.955 1.00 63.16 170 ARG A O 1
ATOM 1344 N N . ALA A 1 171 ? 33.471 -12.204 -58.666 1.00 53.94 171 ALA A N 1
ATOM 1345 C CA . ALA A 1 171 ? 33.547 -12.933 -57.401 1.00 53.94 171 ALA A CA 1
ATOM 1346 C C . ALA A 1 171 ? 32.252 -12.790 -56.584 1.00 53.94 171 ALA A C 1
ATOM 1348 O O . ALA A 1 171 ? 31.663 -11.711 -56.488 1.00 53.94 171 ALA A O 1
ATOM 1349 N N . VAL A 1 172 ? 31.816 -13.880 -55.948 1.00 70.94 172 VAL A N 1
ATOM 1350 C CA . VAL A 1 172 ? 30.719 -13.860 -54.970 1.00 70.94 172 VAL A CA 1
ATOM 1351 C C . VAL A 1 172 ? 31.331 -13.757 -53.580 1.00 70.94 172 VAL A C 1
ATOM 1353 O O . VAL A 1 172 ? 31.877 -14.727 -53.063 1.00 70.94 172 VAL A O 1
ATOM 1356 N N . VAL A 1 173 ? 31.224 -12.585 -52.957 1.00 68.50 173 VAL A N 1
ATOM 1357 C CA . VAL A 1 173 ? 31.667 -12.392 -51.575 1.00 68.50 173 VAL A CA 1
ATOM 1358 C C . VAL A 1 173 ? 30.500 -12.700 -50.646 1.00 68.50 173 VAL A C 1
ATOM 1360 O O . VAL A 1 173 ? 29.424 -12.095 -50.724 1.00 68.50 173 VAL A O 1
ATOM 1363 N N . VAL A 1 174 ? 30.707 -13.658 -49.748 1.00 65.69 174 VAL A N 1
ATOM 1364 C CA . VAL A 1 174 ? 29.766 -13.963 -48.674 1.00 65.69 174 VAL A CA 1
ATOM 1365 C C . VAL A 1 174 ? 30.038 -13.001 -47.524 1.00 65.69 174 VAL A C 1
ATOM 1367 O O . VAL A 1 174 ? 30.949 -13.202 -46.729 1.00 65.69 174 VAL A O 1
ATOM 1370 N N . VAL A 1 175 ? 29.252 -11.929 -47.434 1.00 67.88 175 VAL A N 1
ATOM 1371 C CA . VAL A 1 175 ? 29.377 -10.970 -46.335 1.00 67.88 175 VAL A CA 1
ATOM 1372 C C . VAL A 1 175 ? 28.446 -11.400 -45.209 1.00 67.88 175 VAL A C 1
ATOM 1374 O O . VAL A 1 175 ? 27.221 -11.431 -45.358 1.00 67.88 175 VAL A O 1
ATOM 1377 N N . ARG A 1 176 ? 29.027 -11.714 -44.054 1.00 61.47 176 ARG A N 1
ATOM 1378 C CA . ARG A 1 176 ? 28.288 -12.004 -42.826 1.00 61.47 176 ARG A CA 1
ATOM 1379 C C . ARG A 1 176 ? 28.003 -10.677 -42.119 1.00 61.47 176 ARG A C 1
ATOM 1381 O O . ARG A 1 176 ? 28.881 -10.122 -41.468 1.00 61.47 176 ARG A O 1
ATOM 1388 N N . ARG A 1 177 ? 26.797 -10.122 -42.282 1.00 68.50 177 ARG A N 1
ATOM 1389 C CA . ARG A 1 177 ? 26.371 -8.903 -41.570 1.00 68.50 177 ARG A CA 1
ATOM 1390 C C . ARG A 1 177 ? 25.429 -9.273 -40.435 1.00 68.50 177 ARG A C 1
ATOM 1392 O O . ARG A 1 177 ? 24.375 -9.868 -40.645 1.00 68.50 177 ARG A O 1
ATOM 1399 N N . ARG A 1 178 ? 25.795 -8.885 -39.218 1.00 69.38 178 ARG A N 1
ATOM 1400 C CA . ARG A 1 178 ? 24.913 -8.968 -38.050 1.00 69.38 178 ARG A CA 1
ATOM 1401 C C . ARG A 1 178 ? 23.919 -7.807 -38.094 1.00 69.38 178 ARG A C 1
ATOM 1403 O O . ARG A 1 178 ? 24.311 -6.685 -38.411 1.00 69.38 178 ARG A O 1
ATOM 1410 N N . ALA A 1 179 ? 22.645 -8.056 -37.801 1.00 79.06 179 ALA A N 1
ATOM 1411 C CA . ALA A 1 179 ? 21.596 -7.033 -37.812 1.00 79.06 179 ALA A CA 1
ATOM 1412 C C . ALA A 1 179 ? 21.594 -6.236 -36.491 1.00 79.06 179 ALA A C 1
ATOM 1414 O O . ALA A 1 179 ? 20.592 -6.170 -35.788 1.00 79.06 179 ALA A O 1
ATOM 1415 N N . TRP A 1 180 ? 22.749 -5.661 -36.145 1.00 82.00 180 TRP A N 1
ATOM 1416 C CA . TRP A 1 180 ? 23.020 -5.076 -34.831 1.00 82.00 180 TRP A CA 1
ATOM 1417 C C . TRP A 1 180 ? 22.119 -3.884 -34.487 1.00 82.00 180 TRP A C 1
ATOM 1419 O O . TRP A 1 180 ? 21.493 -3.900 -33.436 1.00 82.00 180 TRP A O 1
ATOM 1429 N N . LEU A 1 181 ? 21.979 -2.905 -35.389 1.00 85.94 181 LEU A N 1
ATOM 1430 C CA . LEU A 1 181 ? 21.114 -1.735 -35.179 1.00 85.94 181 LEU A CA 1
ATOM 1431 C C . LEU A 1 181 ? 19.639 -2.100 -34.917 1.00 85.94 181 LEU A C 1
ATOM 1433 O O . LEU A 1 181 ? 19.130 -1.719 -33.865 1.00 85.94 181 LEU A O 1
ATOM 1437 N N . PRO A 1 182 ? 18.937 -2.849 -35.795 1.00 87.81 182 PRO A N 1
ATOM 1438 C CA . PRO A 1 182 ? 17.540 -3.199 -35.537 1.00 87.81 182 PRO A CA 1
ATOM 1439 C C . PRO A 1 182 ? 17.386 -4.140 -34.334 1.00 87.81 182 PRO A C 1
ATOM 1441 O O . PRO A 1 182 ? 16.404 -4.026 -33.609 1.00 87.81 182 PRO A O 1
ATOM 1444 N N . GLY A 1 183 ? 18.353 -5.033 -34.088 1.00 89.00 183 GLY A N 1
ATOM 1445 C CA . GLY A 1 183 ? 18.344 -5.906 -32.913 1.00 89.00 183 GLY A CA 1
ATOM 1446 C C . GLY A 1 183 ? 18.444 -5.126 -31.598 1.00 89.00 183 GLY A C 1
ATOM 1447 O O . GLY A 1 183 ? 17.635 -5.337 -30.699 1.00 89.00 183 GLY A O 1
ATOM 1448 N N . LEU A 1 184 ? 19.376 -4.171 -31.509 1.00 91.88 184 LEU A N 1
ATOM 1449 C CA . LEU A 1 184 ? 19.527 -3.290 -30.345 1.00 91.88 184 LEU A CA 1
ATOM 1450 C C . LEU A 1 184 ? 18.288 -2.422 -30.119 1.00 91.88 184 LEU A C 1
ATOM 1452 O O . LEU A 1 184 ? 17.848 -2.277 -28.981 1.00 91.88 184 LEU A O 1
ATOM 1456 N N . LEU A 1 185 ? 17.708 -1.875 -31.189 1.00 92.88 185 LEU A N 1
ATOM 1457 C CA . LEU A 1 185 ? 16.536 -1.008 -31.099 1.00 92.88 185 LEU A CA 1
ATOM 1458 C C . LEU A 1 185 ? 15.307 -1.777 -30.588 1.00 92.88 185 LEU A C 1
ATOM 1460 O O . LEU A 1 185 ? 14.611 -1.294 -29.698 1.00 92.88 185 LEU A O 1
ATOM 1464 N N . LEU A 1 186 ? 15.089 -3.005 -31.074 1.00 92.00 186 LEU A N 1
ATOM 1465 C CA . LEU A 1 186 ? 14.025 -3.886 -30.581 1.00 92.00 186 LEU A CA 1
ATOM 1466 C C . LEU A 1 186 ? 14.217 -4.271 -29.112 1.00 92.00 186 LEU A C 1
ATOM 1468 O O . LEU A 1 186 ? 13.258 -4.216 -28.343 1.00 92.00 186 LEU A O 1
ATOM 1472 N N . CYS A 1 187 ? 15.448 -4.598 -28.705 1.00 92.00 187 CYS A N 1
ATOM 1473 C CA . CYS A 1 187 ? 15.757 -4.858 -27.301 1.00 92.00 187 CYS A CA 1
ATOM 1474 C C . CYS A 1 187 ? 15.476 -3.633 -26.426 1.00 92.00 187 CYS A C 1
ATOM 1476 O O . CYS A 1 187 ? 14.820 -3.769 -25.400 1.00 92.00 187 CYS A O 1
ATOM 1478 N N . ALA A 1 188 ? 15.931 -2.445 -26.831 1.00 91.19 188 ALA A N 1
ATOM 1479 C CA . ALA A 1 188 ? 15.733 -1.220 -26.062 1.00 91.19 188 ALA A CA 1
ATOM 1480 C C . ALA A 1 188 ? 14.240 -0.908 -25.877 1.00 91.19 188 ALA A C 1
ATOM 1482 O O . ALA A 1 188 ? 13.785 -0.754 -24.747 1.00 91.19 188 ALA A O 1
ATOM 1483 N N . VAL A 1 189 ? 13.461 -0.905 -26.965 1.00 91.62 189 VAL A N 1
ATOM 1484 C CA . VAL A 1 189 ? 12.012 -0.648 -26.914 1.00 91.62 189 VAL A CA 1
ATOM 1485 C C . VAL A 1 189 ? 11.289 -1.706 -26.079 1.00 91.62 189 VAL A C 1
ATOM 1487 O O . VAL A 1 189 ? 10.480 -1.357 -25.218 1.00 91.62 189 VAL A O 1
ATOM 1490 N N . GLY A 1 190 ? 11.601 -2.988 -26.293 1.00 91.44 190 GLY A N 1
ATOM 1491 C CA . GLY A 1 190 ? 10.990 -4.090 -25.555 1.00 91.44 190 GLY A CA 1
ATOM 1492 C C . GLY A 1 190 ? 11.278 -4.015 -24.055 1.00 91.44 190 GLY A C 1
ATOM 1493 O O . GLY A 1 190 ? 10.354 -4.103 -23.250 1.00 91.44 190 GLY A O 1
ATOM 1494 N N . VAL A 1 191 ? 12.534 -3.772 -23.669 1.00 89.75 191 VAL A N 1
ATOM 1495 C CA . VAL A 1 191 ? 12.933 -3.637 -22.260 1.00 89.75 191 VAL A CA 1
ATOM 1496 C C . VAL A 1 191 ? 12.267 -2.422 -21.621 1.00 89.75 191 VAL A C 1
ATOM 1498 O O . VAL A 1 191 ? 11.702 -2.549 -20.539 1.00 89.75 191 VAL A O 1
ATOM 1501 N N . THR A 1 192 ? 12.272 -1.256 -22.275 1.00 88.12 192 THR A N 1
ATOM 1502 C CA . THR A 1 192 ? 11.613 -0.058 -21.731 1.00 88.12 192 THR A CA 1
ATOM 1503 C C . THR A 1 192 ? 10.117 -0.284 -21.517 1.00 88.12 192 THR A C 1
ATOM 1505 O O . THR A 1 192 ? 9.586 0.111 -20.480 1.00 88.12 192 THR A O 1
ATOM 1508 N N . ALA A 1 193 ? 9.437 -0.947 -22.454 1.00 88.00 193 ALA A N 1
ATOM 1509 C CA . ALA A 1 193 ? 8.016 -1.254 -22.332 1.00 88.00 193 ALA A CA 1
ATOM 1510 C C . ALA A 1 193 ? 7.729 -2.257 -21.200 1.00 88.00 193 ALA A C 1
ATOM 1512 O O . ALA A 1 193 ? 6.838 -2.010 -20.389 1.00 88.00 193 ALA A O 1
ATOM 1513 N N . VAL A 1 194 ? 8.530 -3.322 -21.081 1.00 88.56 194 VAL A N 1
ATOM 1514 C CA . VAL A 1 194 ? 8.441 -4.297 -19.978 1.00 88.56 194 VAL A CA 1
ATOM 1515 C C . VAL A 1 194 ? 8.648 -3.623 -18.622 1.00 88.56 194 VAL A C 1
ATOM 1517 O O . VAL A 1 194 ? 7.859 -3.819 -17.703 1.00 88.56 194 VAL A O 1
ATOM 1520 N N . VAL A 1 195 ? 9.682 -2.788 -18.495 1.00 87.12 195 VAL A N 1
ATOM 1521 C CA . VAL A 1 195 ? 9.982 -2.081 -17.242 1.00 87.12 195 VAL A CA 1
ATOM 1522 C C . VAL A 1 195 ? 8.868 -1.103 -16.871 1.00 87.12 195 VAL A C 1
ATOM 1524 O O . VAL A 1 195 ? 8.537 -0.965 -15.695 1.00 87.12 195 VAL A O 1
ATOM 1527 N N . ARG A 1 196 ? 8.274 -0.431 -17.861 1.00 84.75 196 ARG A N 1
ATOM 1528 C CA . ARG A 1 196 ? 7.165 0.503 -17.643 1.00 84.75 196 ARG A CA 1
ATOM 1529 C C . ARG A 1 196 ? 5.891 -0.201 -17.162 1.00 84.75 196 ARG A C 1
ATOM 1531 O O . ARG A 1 196 ? 5.142 0.397 -16.397 1.00 84.75 196 ARG A O 1
ATOM 1538 N N . ALA A 1 197 ? 5.650 -1.429 -17.611 1.00 82.50 197 ALA A N 1
ATOM 1539 C CA . ALA A 1 197 ? 4.454 -2.208 -17.291 1.00 82.50 197 ALA A CA 1
ATOM 1540 C C . ALA A 1 197 ? 4.552 -3.011 -15.975 1.00 82.50 197 ALA A C 1
ATOM 1542 O O . ALA A 1 197 ? 3.575 -3.614 -15.535 1.00 82.50 197 ALA A O 1
ATOM 1543 N N . TRP A 1 198 ? 5.720 -3.035 -15.331 1.00 80.50 198 TRP A N 1
ATOM 1544 C CA . TRP A 1 198 ? 5.935 -3.765 -14.082 1.00 80.50 198 TRP A CA 1
ATOM 1545 C C . TRP A 1 198 ? 5.411 -3.000 -12.845 1.00 80.50 198 TRP A C 1
ATOM 1547 O O . TRP A 1 198 ? 5.652 -1.795 -12.739 1.00 80.50 198 TRP A O 1
ATOM 1557 N N . PRO A 1 199 ? 4.814 -3.667 -11.832 1.00 71.62 199 PRO A N 1
ATOM 1558 C CA . PRO A 1 199 ? 4.474 -5.089 -11.759 1.00 71.62 199 PRO A CA 1
ATOM 1559 C C . PRO A 1 199 ? 3.179 -5.356 -12.523 1.00 71.62 199 PRO A C 1
ATOM 1561 O O . PRO A 1 199 ? 2.176 -4.712 -12.233 1.00 71.62 199 PRO A O 1
ATOM 1564 N N . PHE A 1 200 ? 3.198 -6.305 -13.464 1.00 79.81 200 PHE A N 1
ATOM 1565 C CA . PHE A 1 200 ? 2.057 -6.643 -14.320 1.00 79.81 200 PHE A CA 1
ATOM 1566 C C . PHE A 1 200 ? 0.839 -7.039 -13.463 1.00 79.81 200 PHE A C 1
ATOM 1568 O O . PHE A 1 200 ? 0.660 -8.196 -13.083 1.00 79.81 200 PHE A O 1
ATOM 1575 N N . THR A 1 201 ? 0.033 -6.057 -13.091 1.00 77.69 201 THR A N 1
ATOM 1576 C CA . THR A 1 201 ? -1.107 -6.162 -12.184 1.00 77.69 201 THR A CA 1
ATOM 1577 C C . THR A 1 201 ? -2.015 -4.983 -12.472 1.00 77.69 201 THR A C 1
ATOM 1579 O O . THR A 1 201 ? -1.535 -3.884 -12.746 1.00 77.69 201 THR A O 1
ATOM 1582 N N . HIS A 1 202 ? -3.320 -5.218 -12.404 1.00 69.06 202 HIS A N 1
ATOM 1583 C CA . HIS A 1 202 ? -4.322 -4.175 -12.597 1.00 69.06 202 HIS A CA 1
ATOM 1584 C C . HIS A 1 202 ? -5.075 -3.922 -11.291 1.00 69.06 202 HIS A C 1
ATOM 1586 O O . HIS A 1 202 ? -5.278 -4.870 -10.519 1.00 69.06 202 HIS A O 1
ATOM 1592 N N . PRO A 1 203 ? -5.472 -2.668 -11.008 1.00 64.69 203 PRO A N 1
ATOM 1593 C CA . PRO A 1 203 ? -6.359 -2.384 -9.890 1.00 64.69 203 PRO A CA 1
ATOM 1594 C C . PRO A 1 203 ? -7.716 -3.068 -10.116 1.00 64.69 203 PRO A C 1
ATOM 1596 O O . PRO A 1 203 ? -8.186 -3.174 -11.246 1.00 64.69 203 PRO A O 1
ATOM 1599 N N . VAL A 1 204 ? -8.349 -3.530 -9.031 1.00 59.56 204 VAL A N 1
ATOM 1600 C CA . VAL A 1 204 ? -9.662 -4.214 -9.056 1.00 59.56 204 VAL A CA 1
ATOM 1601 C C . VAL A 1 204 ? -10.747 -3.344 -9.712 1.00 59.56 204 VAL A C 1
ATOM 1603 O O . VAL A 1 204 ? -11.681 -3.867 -10.318 1.00 59.56 204 VAL A O 1
ATOM 1606 N N . HIS A 1 205 ? -10.605 -2.020 -9.630 1.00 53.50 205 HIS A N 1
ATOM 1607 C CA . HIS A 1 205 ? -11.502 -1.049 -10.244 1.00 53.50 205 HIS A CA 1
ATOM 1608 C C . HIS A 1 205 ? -10.695 -0.068 -11.098 1.00 53.50 205 HIS A C 1
ATOM 1610 O O . HIS A 1 205 ? -9.689 0.481 -10.644 1.00 53.50 205 HIS A O 1
ATOM 1616 N N . SER A 1 206 ? -11.124 0.130 -12.344 1.00 38.75 206 SER A N 1
ATOM 1617 C CA . SER A 1 206 ? -10.628 1.198 -13.211 1.00 38.75 206 SER A CA 1
ATOM 1618 C C . SER A 1 206 ? -11.059 2.545 -12.632 1.00 38.75 206 SER A C 1
ATOM 1620 O O . SER A 1 206 ? -12.253 2.739 -12.399 1.00 38.75 206 SER A O 1
ATOM 1622 N N . ALA A 1 207 ? -10.086 3.420 -12.371 1.00 38.97 207 ALA A N 1
ATOM 1623 C CA . ALA A 1 207 ? -10.322 4.821 -12.025 1.00 38.97 207 ALA A CA 1
ATOM 1624 C C . ALA A 1 207 ? -11.030 5.570 -13.163 1.00 38.97 207 ALA A C 1
ATOM 1626 O O . ALA A 1 207 ? -10.783 5.208 -14.339 1.00 38.97 207 ALA A O 1
#

Radius of gyration: 27.42 Å; Cα contacts (8 Å, |Δi|>4): 357; chains: 1; bounding box: 54×36×95 Å

Nearest PDB structures (foldseek):
  6jny-assembly1_A  TM=4.073E-01  e=5.223E+00  Enterobacteria phage SfI
  6nrb-assembly1_1  TM=3.372E-01  e=4.367E+00  Homo sapiens
  8qsk-assembly1_C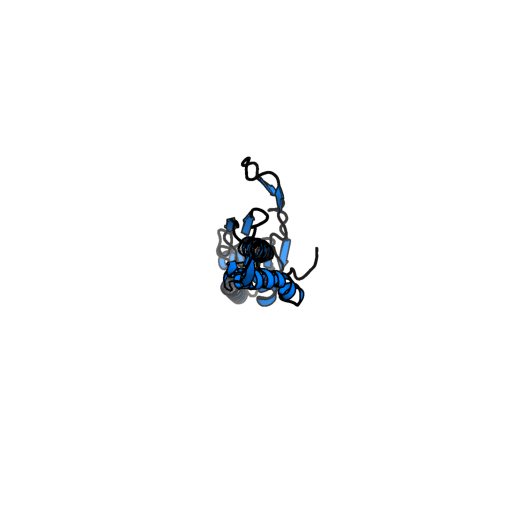  TM=3.235E-01  e=2.875E+00  Homo sapiens
  8qsn-assembly1_A  TM=3.149E-01  e=3.875E+00  Homo sapiens

pLDDT: mean 86.29, std 10.67, range [38.75, 96.31]

Foldseek 3Di:
DPEDEDPQFPHPHHPLVVLVVCVVVVHQEDEYAWAAWLKDWDADPQLRLVRIDMDTGRTCNVPLVVVVVSQVVSCVVCVRYHYWDKYKAQADKDWDDDVVVVDIDIDRSPVIDIGIDDDSVCSLLPQGPPNPNVFDDDPQLVVLLVLVVLLVVLVCLQVDWDFDFDDDDPDTDTDGHRPNVSSVVSNVRSVSSNSSCPPSTDHPDDD

Sequence (207 aa):
MVHVHSDLSTGDFPLEELTDMAERQGLGAVLLSENYLNRVEYSLPPFRALTRVAYESRSVRNRLDEYFARVAQARAARPRVLIVPGVEVMPHYFWTGSPFSLALTLHDTQKNLLVWGLDRRALEALPVIGNARAGVRGLQTALDALPAVLVVAGVLLLAWPRTRRRQLGRAVVVVRRRAWLPGLLLCAVGVTAVVRAWPFTHPVHSA

Mean predicted aligned error: 8.38 Å

Solvent-accessible surface area (backbone atoms only — not comparable to full-atom values): 11433 Å² total; per-residue (Å²): 88,75,78,40,49,22,52,70,23,85,23,92,45,49,60,56,57,54,50,51,51,36,51,76,69,69,39,62,38,38,37,37,32,31,33,31,55,50,57,53,72,49,55,46,84,71,44,37,60,82,51,60,47,74,50,72,57,65,30,33,62,93,39,49,68,60,53,55,50,50,52,53,52,42,38,70,74,38,77,79,33,48,70,41,58,26,28,29,34,49,59,55,68,52,77,46,78,37,79,90,74,73,46,65,46,81,42,54,78,80,60,58,45,81,49,64,75,67,53,71,69,58,57,62,42,42,85,35,61,86,42,73,70,26,44,43,77,53,72,65,33,56,57,51,49,48,37,48,57,36,26,52,53,9,49,49,31,55,71,47,64,42,77,44,79,41,76,57,86,97,43,76,46,76,46,75,48,60,45,49,68,67,12,52,51,31,29,53,55,11,49,54,46,37,43,50,43,41,75,63,49,39,68,85,63,86,131

=== Feature glossary ===
Key to the feature types in this record:

Secondary structure (8-state, DSSP). Secondary structure is the local, repeating backbone conformation. DSSP classifies it into eight states by reading the hydrogen-bond network: three helix types (H, G, I), two β types (E, B), two non-regular types (T, S), and unstructured coil (-).

Backbone torsions (φ/ψ). Backbone dihedral angles. Every residue except chain termini has a φ (preceding-C → N → Cα → C) and a ψ (N → Cα → C → next-N). They are reported in degrees following the IUPAC sign convention. Secondary structure is essentially a statement about which (φ, ψ) basin each residue occupies.

Predicted aligned error. Predicted Aligned Error (PAE) is an AlphaFold confidence matrix: entry (i, j) is the expected error in the position of residue j, in ångströms, when the prediction is superimposed on the true structure at residue i. Low PAE within a block of residues means that block is internally rigid and well-predicted; high PAE between two blocks means their relative placement is uncertain even if each block 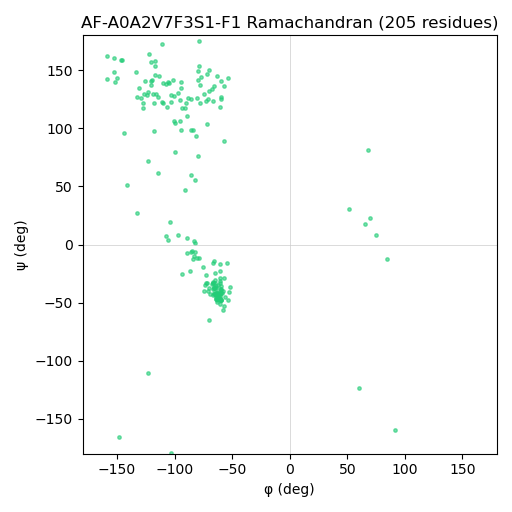individually is confident.

B-factor. B-factor (Debye–Waller factor) reflects atomic displacement in the crystal lattice. It is an experimental observable (units Å²), not a prediction; low values mean the atom is pinned down, high values mean it moves or is heterogeneous across the crystal.

Secondary structure (3-state, P-SEA). Three-state secondary structure (P-SEA) collapses the eight DSSP classes into helix (a), strand (b), and coil (c). P-SEA assigns these from Cα geometry alone — distances and angles — without requiring backbone oxygens, so it works on any Cα trace.

Sequence. Primary structure: the covalent order of the twenty standard amino acids along the backbone. Two proteins with the same sequence will (almost always) fold to the same structure; two with 30% identity often share a fold but not the details.

pLDDT. pLDDT is the predicted lDDT-Cα score: AlphaFold's confidence that the local environment of each residue (all inter-atomic distances within 15 Å) is correctly placed. It is a per-residue number between 0 and 100, with higher meaning more reliable.

InterPro / GO / CATH / organism. Functional annotations link the protein to curated databases. InterPro entries identify conserved domains and families by matching the sequence against member-database signatures (Pfam, PROSITE, CDD, …). Gene Ontology (GO) terms describe molecular function, biological process, and cellular component in a controlled vocabulary. CATH places the structure in a hierarchical fold classification (Class/Architecture/Topology/Homologous-superfamily). The organism is the source species.

Contact-map, Ramachandran, and PAE plots. Three diagnostic plots accompany the record. The Cα contact map visualizes the tertiary structure as a 2D adjacency matrix (8 Å cutoff, sequence-local contacts suppressed). The Ramachandran plot shows the distribution of backbone (φ, ψ) torsions, with points in the α and β basins reflecting secondary structure content. The PAE plot shows AlphaFold's inter-residue confidence as a color matrix.

mmCIF coordinates. The mmCIF table is the protein's shape written out atom by atom. For each backbone N, Cα, C, and carbonyl O, it records an (x, y, z) coordinate triple in Å plus the residue type, chain letter, and residue number.

Radius of gyration, Cα contacts, bounding box. Three whole-structure scalars: the radius of gyration (RMS distance of Cα from centroid, in Å), the count of Cα–Cα contacts (pairs closer than 8 Å and separated by more than four residues in sequence — i.e. tertiary, not local, contacts), and the bounding-box dimensions. Together they distinguish compact globular folds from extended fibres or disordered chains.

Foldseek 3Di. The Foldseek 3Di string encodes local tertiary geometry as a 20-letter alphabet — one character per residue — derived from the relative positions of nearby Cα atoms. Unlike the amino-acid sequence, 3Di is a direct function of the 3D structure, so two proteins with the same fold have similar 3Di strings even at low sequence identity.

Rendered structure images. Six rendered views show the 3D structure from the faces of a cube — i.e. along ±x, ±y, ±z. Rendering representation is drawn randomly per protein from cartoon (secondary-structure ribbons), sticks (backbone bonds), or molecular surface; coloring is either N→C rainbow (blue at the N-terminus through red at the C-terminus) or one color per chain.

Nearest PDB structures. The Foldseek neighbor list gives the closest experimentally determined structures in the PDB, ranked by structural alignment. TM-score near 1 means near-identical fold; near 0.3 means only rough topology match. This is how one finds what a novel AlphaFold prediction most resembles in the solved-structure universe.

Solvent-accessible surface area. SASA measures how much of the protein is reachable by solvent. It is computed by rolling a water-sized probe over the atomic surface and summing the exposed area (Å²). Per-residue SASA distinguishes core (buried, low SASA) from surface (exposed, high SASA) residues; total SASA is a whole-molecule size measure.